Protein 9CCV (pdb70)

GO terms:
  GO:0033650 host cell mitochondrion (C, EXP)
  GO:0042025 host cell nucleus (C, EXP)
  GO:0030430 host cell cytoplasm (C, EXP)

Solvent-accessible surface area: 13546 Å² total; per-residue (Å²): 171,76,63,0,11,0,73,0,119,0,31,11,77,159,56,82,125,41,59,4,58,0,52,0,3,0,98,64,103,91,28,116,52,0,9,66,0,0,62,102,24,68,0,33,3,12,48,7,85,52,10,20,0,0,0,0,29,1,89,8,131,118,46,8,93,36,116,21,16,56,79,0,16,16,78,34,134,64,127,16,116,30,4,21,27,33,5,59,59,76,92,57,54,101,32,44,129,49,145,48,177,31,92,41,50,4,4,5,5,12,25,80,178,56,57,125,71,57,25,60,72,40,40,88,46,1,36,149,17,25,63,80,145,92,87,24,20,68,16,44,2,28,8,50,60,116,148,169,82,76,69,5,36,2,40,0,51,2,75,172,72,52,102,38,169,17,164,133,22,28,152,93,0,20,0,15,22,4,6,3,25,27,3,5,86,8,2,70,73,13,98,78,20,44,60,4,50,4,87,6,41,67,151,71,94,106,10,2,102,10,1,69,150,47,3,11,80,2,58,0,0,0,0,40,1,52,64,159,61,136,42,156,19,94,0,0,0,0,2,8,1,31,93,106,141,52,10,8,0,6,8,3,137,79,17,56,24,0,21,71,4,4,97,116,39,3,42,155

B-factor: mean 42.3, std 19.16, range [6.68, 101.92]

Nearest PDB structures (foldseek):
  2l23-assembly1_A  TM=9.227E-01  e=1.197E-21  Homo sapiens
  2xnf-assembly1_A  TM=8.922E-01  e=1.675E-21  Homo sapiens
  2l6u-assembly1_A  TM=9.072E-01  e=6.794E-21  Homo sapiens
  2ky6-assembly1_A  TM=9.214E-01  e=8.501E-21  Homo sapiens
  7ohi-assembly1_A  TM=2.807E-01  e=5.080E+00  Mus musculus

Organism: Human respiratory syncytial virus A (strain A2) (NCBI:txid11259)

Radius of gyration: 19.08 Å; Cα contacts (8 Å, |Δi|>4): 581; chains: 2; bounding box: 46×45×60 Å

Structure (mmCIF, N/CA/C/O backbone):
data_9CCV
#
_entry.id   9CCV
#
_cell.length_a   104.953
_cell.length_b   104.953
_cell.length_c   63.450
_cell.angle_alpha   90.00
_cell.angle_beta   90.00
_cell.angle_gamma   90.00
#
_symmetry.space_group_name_H-M   'P 43 21 2'
#
loop_
_entity.id
_entity.type
_entity.pdbx_description
1 polymer 'Non-structural protein 1'
2 polymer 'Mediator of RNA polymerase II transcription subunit 25'
3 water water
#
loop_
_atom_site.group_PDB
_atom_site.id
_atom_site.type_symbol
_atom_site.label_atom_id
_atom_site.label_alt_id
_atom_site.label_comp_id
_atom_site.label_asym_id
_atom_site.label_entity_id
_atom_site.label_seq_id
_atom_site.pdbx_PDB_ins_code
_atom_site.Cartn_x
_atom_site.Cartn_y
_atom_site.Cartn_z
_atom_site.occupancy
_atom_site.B_iso_or_equiv
_atom_site.auth_seq_id
_atom_site.auth_comp_id
_atom_site.auth_asym_id
_atom_site.auth_atom_id
_atom_site.pdbx_PDB_model_num
ATOM 1 N N . ASN A 1 6 ? 20.520 3.691 -26.450 1.00 83.92 4 ASN A N 1
ATOM 2 C CA . ASN A 1 6 ? 20.763 2.233 -26.631 1.00 83.10 4 ASN A CA 1
ATOM 3 C C . ASN A 1 6 ? 22.258 1.957 -26.805 1.00 80.50 4 ASN A C 1
ATOM 4 O O . ASN A 1 6 ? 22.716 0.852 -26.519 1.00 80.44 4 ASN A O 1
ATOM 9 N N . SER A 1 7 ? 23.017 2.959 -27.273 1.00 78.46 5 SER A N 1
ATOM 10 C CA . SER A 1 7 ? 24.439 2.799 -27.541 1.00 75.32 5 SER A CA 1
ATOM 11 C C . SER A 1 7 ? 25.233 2.799 -26.234 1.00 72.39 5 SER A C 1
ATOM 12 O O . SER A 1 7 ? 24.976 3.609 -25.343 1.00 73.27 5 SER A O 1
ATOM 15 N N . LEU A 1 8 ? 26.218 1.894 -26.150 1.00 67.55 6 LEU A N 1
ATOM 16 C CA . LEU A 1 8 ? 27.021 1.699 -24.952 1.00 63.20 6 LEU A CA 1
ATOM 17 C C . LEU A 1 8 ? 28.416 2.288 -25.156 1.00 59.81 6 LEU A C 1
ATOM 18 O O . LEU A 1 8 ? 29.005 2.144 -26.225 1.00 58.75 6 LEU A O 1
ATOM 23 N N . SER A 1 9 ? 28.931 2.941 -24.106 1.00 57.54 7 SER A N 1
ATOM 24 C CA . SER A 1 9 ? 30.318 3.378 -24.048 1.00 55.19 7 SER A CA 1
ATOM 25 C C . SER A 1 9 ? 31.056 2.596 -22.960 1.00 51.85 7 SER A C 1
ATOM 26 O O . SER A 1 9 ? 30.438 1.848 -22.206 1.00 51.49 7 SER A O 1
ATOM 29 N N . MET A 1 10 ? 32.384 2.760 -22.907 1.00 48.65 8 MET A N 1
ATOM 30 C CA . MET A 1 10 ? 33.208 2.180 -21.859 1.00 46.50 8 MET A CA 1
ATOM 31 C C . MET A 1 10 ? 34.353 3.139 -21.555 1.00 45.05 8 MET A C 1
ATOM 32 O O . MET A 1 10 ? 35.041 3.596 -22.464 1.00 44.58 8 MET A O 1
ATOM 37 N N . ILE A 1 11 ? 34.561 3.409 -20.262 1.00 44.02 9 ILE A N 1
ATOM 38 C CA . ILE A 1 11 ? 35.660 4.246 -19.815 1.00 42.40 9 ILE A CA 1
ATOM 39 C C . ILE A 1 11 ? 36.653 3.378 -19.048 1.00 38.89 9 ILE A C 1
ATOM 40 O O . ILE A 1 11 ? 36.255 2.482 -18.309 1.00 38.33 9 ILE A O 1
ATOM 45 N N . LYS A 1 12 ? 37.944 3.647 -19.265 1.00 36.63 10 LYS A N 1
ATOM 46 C CA . LYS A 1 12 ? 39.017 3.049 -18.492 1.00 35.00 10 LYS A CA 1
ATOM 47 C C . LYS A 1 12 ? 39.588 4.124 -17.574 1.00 33.20 10 LYS A C 1
ATOM 48 O O . LYS A 1 12 ? 39.989 5.186 -18.047 1.00 34.11 10 LYS A O 1
ATOM 54 N N . VAL A 1 13 ? 39.581 3.846 -16.264 1.00 30.74 11 VAL A N 1
ATOM 55 C CA . VAL A 1 13 ? 40.293 4.664 -15.298 1.00 29.31 11 VAL A CA 1
ATOM 56 C C . VAL A 1 13 ? 41.478 3.851 -14.792 1.00 27.63 11 VAL A C 1
ATOM 57 O O . VAL A 1 13 ? 41.289 2.792 -14.199 1.00 27.34 11 VAL A O 1
ATOM 61 N N . ARG A 1 14 ? 42.691 4.341 -15.063 1.00 26.56 12 ARG A N 1
ATOM 62 C CA . ARG A 1 14 ? 43.897 3.722 -14.548 1.00 26.02 12 ARG A CA 1
ATOM 63 C C . ARG A 1 14 ? 44.232 4.377 -13.210 1.00 25.01 12 ARG A C 1
ATOM 64 O O . ARG A 1 14 ? 44.276 5.601 -13.102 1.00 25.28 12 ARG A O 1
ATOM 72 N N . LEU A 1 15 ? 44.467 3.537 -12.198 1.00 22.69 13 LEU A N 1
ATOM 73 C CA . LEU A 1 15 ? 44.645 3.991 -10.831 1.00 20.76 13 LEU A CA 1
ATOM 74 C C . LEU A 1 15 ? 45.942 3.421 -10.269 1.00 19.72 13 LEU A C 1
ATOM 75 O O . LEU A 1 15 ? 46.380 2.344 -10.666 1.00 19.67 13 LEU A O 1
ATOM 80 N N . GLN A 1 16 ? 46.559 4.165 -9.350 1.00 19.05 14 GLN A N 1
ATOM 81 C CA . GLN A 1 16 ? 47.627 3.623 -8.528 1.00 18.26 14 GLN A CA 1
ATOM 82 C C . GLN A 1 16 ? 47.305 3.929 -7.070 1.00 17.06 14 GLN A C 1
ATOM 83 O O . GLN A 1 16 ? 46.678 4.944 -6.768 1.00 17.36 14 GLN A O 1
ATOM 89 N N . ASN A 1 17 ? 47.720 3.023 -6.181 1.00 16.03 15 ASN A N 1
ATOM 90 C CA . ASN A 1 17 ? 47.511 3.192 -4.754 1.00 15.43 15 ASN A CA 1
ATOM 91 C C . ASN A 1 17 ? 48.349 4.381 -4.288 1.00 16.08 15 ASN A C 1
ATOM 92 O O . ASN A 1 17 ? 49.534 4.469 -4.600 1.00 16.60 15 ASN A O 1
ATOM 97 N N . LEU A 1 18 ? 47.713 5.289 -3.535 1.00 16.32 16 LEU A N 1
ATOM 98 C CA . LEU A 1 18 ? 48.344 6.522 -3.095 1.00 17.53 16 LEU A CA 1
ATOM 99 C C . LEU A 1 18 ? 49.552 6.223 -2.209 1.00 17.76 16 LEU A C 1
ATOM 100 O O . LEU A 1 18 ? 50.520 6.978 -2.223 1.00 18.90 16 LEU A O 1
ATOM 105 N N . PHE A 1 19 ? 49.493 5.128 -1.442 1.00 17.04 17 PHE A N 1
ATOM 106 C CA . PHE A 1 19 ? 50.539 4.809 -0.482 1.00 17.64 17 PHE A CA 1
ATOM 107 C C . PHE A 1 19 ? 51.512 3.774 -1.038 1.00 17.41 17 PHE A C 1
ATOM 108 O O . PHE A 1 19 ? 52.512 3.470 -0.393 1.00 18.13 17 PHE A O 1
ATOM 116 N N . ASP A 1 20 ? 51.215 3.226 -2.219 1.00 16.76 18 ASP A N 1
ATOM 117 C CA . ASP A 1 20 ? 52.115 2.277 -2.853 1.00 17.09 18 ASP A CA 1
ATOM 118 C C . ASP A 1 20 ? 51.840 2.249 -4.351 1.00 16.88 18 ASP A C 1
ATOM 119 O O . ASP A 1 20 ? 50.921 1.569 -4.797 1.00 16.26 18 ASP A O 1
ATOM 124 N N . ASN A 1 21 ? 52.677 2.957 -5.116 1.00 17.86 19 ASN A N 1
ATOM 125 C CA . ASN A 1 21 ? 52.462 3.141 -6.543 1.00 18.37 19 ASN A CA 1
ATOM 126 C C . ASN A 1 21 ? 52.720 1.848 -7.325 1.00 18.79 19 ASN A C 1
ATOM 127 O O . ASN A 1 21 ? 52.420 1.797 -8.515 1.00 19.42 19 ASN A O 1
ATOM 132 N N . ASP A 1 22 ? 53.258 0.802 -6.678 1.00 18.93 20 ASP A N 1
ATOM 133 C CA . ASP A 1 22 ? 53.375 -0.500 -7.318 1.00 19.69 20 ASP A CA 1
ATOM 134 C C . ASP A 1 22 ? 52.012 -1.188 -7.392 1.00 18.77 20 ASP A C 1
ATOM 135 O O . ASP A 1 22 ? 51.771 -1.979 -8.301 1.00 19.60 20 ASP A O 1
ATOM 140 N N . GLU A 1 23 ? 51.125 -0.899 -6.433 1.00 17.51 21 GLU A N 1
ATOM 141 C CA . GLU A 1 23 ? 49.785 -1.465 -6.444 1.00 16.84 21 GLU A CA 1
ATOM 142 C C . GLU A 1 23 ? 48.907 -0.634 -7.377 1.00 16.32 21 GLU A C 1
ATOM 143 O O . GLU A 1 23 ? 48.690 0.555 -7.151 1.00 15.84 21 GLU A O 1
ATOM 149 N N . VAL A 1 24 ? 48.414 -1.283 -8.435 1.00 16.81 22 VAL A N 1
ATOM 150 C CA . VAL A 1 24 ? 47.695 -0.601 -9.500 1.00 16.95 22 VAL A CA 1
ATOM 151 C C . VAL A 1 24 ? 46.333 -1.263 -9.686 1.00 16.80 22 VAL A C 1
ATOM 152 O O . VAL A 1 24 ? 46.136 -2.422 -9.321 1.00 16.92 22 VAL A O 1
ATOM 156 N N . ALA A 1 25 ? 45.402 -0.495 -10.257 1.00 16.86 23 ALA A N 1
ATOM 157 C CA . ALA A 1 25 ? 44.058 -0.971 -10.525 1.00 17.06 23 ALA A CA 1
ATOM 158 C C . ALA A 1 25 ? 43.584 -0.406 -11.858 1.00 18.24 23 ALA A C 1
ATOM 159 O O . ALA A 1 25 ? 44.080 0.623 -12.312 1.00 18.62 23 ALA A O 1
ATOM 161 N N . LEU A 1 26 ? 42.627 -1.099 -12.478 1.00 19.31 24 LEU A N 1
ATOM 162 C CA . LEU A 1 26 ? 41.931 -0.563 -13.633 1.00 20.73 24 LEU A CA 1
ATOM 163 C C . LEU A 1 26 ? 40.433 -0.693 -13.408 1.00 20.92 24 LEU A C 1
ATOM 164 O O . LEU A 1 26 ? 39.950 -1.7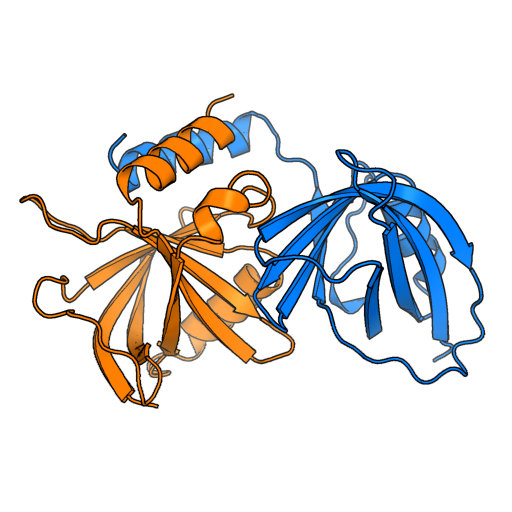73 -13.078 1.00 20.89 24 LEU A O 1
ATOM 169 N N . LEU A 1 27 ? 39.727 0.427 -13.596 1.00 21.85 25 LEU A N 1
ATOM 170 C CA . LEU A 1 27 ? 38.280 0.481 -13.477 1.00 22.65 25 LEU A CA 1
ATOM 171 C C . LEU A 1 27 ? 37.672 0.688 -14.865 1.00 25.47 25 LEU A C 1
ATOM 172 O O . LEU A 1 27 ? 37.921 1.706 -15.507 1.00 26.26 25 LEU A O 1
ATOM 177 N N . LYS A 1 28 ? 36.894 -0.302 -15.320 1.00 30.84 26 LYS A N 1
ATOM 178 C CA . LYS A 1 28 ? 36.141 -0.199 -16.561 1.00 31.88 26 LYS A CA 1
ATOM 179 C C . LYS A 1 28 ? 34.688 0.106 -16.209 1.00 32.60 26 LYS A C 1
ATOM 180 O O . LYS A 1 28 ? 34.079 -0.628 -15.435 1.00 32.50 26 LYS A O 1
ATOM 186 N N . ILE A 1 29 ? 34.154 1.203 -16.762 1.00 33.93 27 ILE A N 1
ATOM 187 C CA . ILE A 1 29 ? 32.755 1.556 -16.581 1.00 34.84 27 ILE A CA 1
ATOM 188 C C . ILE A 1 29 ? 32.092 1.641 -17.953 1.00 36.60 27 ILE A C 1
ATOM 189 O O . ILE A 1 29 ? 32.600 2.317 -18.845 1.00 36.74 27 ILE A O 1
ATOM 194 N N . THR A 1 30 ? 30.948 0.960 -18.100 1.00 38.69 28 THR A N 1
ATOM 195 C CA . THR A 1 30 ? 30.100 1.125 -19.268 1.00 40.97 28 THR A CA 1
ATOM 196 C C . THR A 1 30 ? 28.885 1.968 -18.894 1.00 43.52 28 THR A C 1
ATOM 197 O O . THR A 1 30 ? 28.352 1.837 -17.793 1.00 43.79 28 THR A O 1
ATOM 201 N N . CYS A 1 31 ? 28.460 2.821 -19.835 1.00 46.49 29 CYS A N 1
ATOM 202 C CA . CYS A 1 31 ? 27.280 3.653 -19.671 1.00 49.25 29 CYS A CA 1
ATOM 203 C C . CYS A 1 31 ? 26.623 3.889 -21.028 1.00 53.01 29 CYS A C 1
ATOM 204 O O . CYS A 1 31 ? 27.184 3.540 -22.067 1.00 53.84 29 CYS A O 1
ATOM 207 N N . TYR A 1 32 ? 25.427 4.487 -21.002 1.00 56.13 30 TYR A N 1
ATOM 208 C CA . TYR A 1 32 ? 24.789 4.967 -22.216 1.00 57.89 30 TYR A CA 1
ATOM 209 C C . TYR A 1 32 ? 25.488 6.257 -22.635 1.00 60.29 30 TYR A C 1
ATOM 210 O O . TYR A 1 32 ? 25.802 7.099 -21.792 1.00 60.68 30 TYR A O 1
ATOM 219 N N . THR A 1 33 ? 25.734 6.386 -23.945 1.00 61.87 31 THR A N 1
ATOM 220 C CA . THR A 1 33 ? 26.499 7.493 -24.500 1.00 63.13 31 THR A CA 1
ATOM 221 C C . THR A 1 33 ? 25.815 8.819 -24.177 1.00 64.30 31 THR A C 1
ATOM 222 O O . THR A 1 33 ? 26.458 9.866 -24.185 1.00 63.30 31 THR A O 1
ATOM 226 N N . ASP A 1 34 ? 24.506 8.755 -23.902 1.00 67.11 32 ASP A N 1
ATOM 227 C CA . ASP A 1 34 ? 23.750 9.871 -23.356 1.00 70.14 32 ASP A CA 1
ATOM 228 C C . ASP A 1 34 ? 24.552 10.565 -22.254 1.00 71.00 32 ASP A C 1
ATOM 229 O O . ASP A 1 34 ? 24.816 11.762 -22.341 1.00 70.99 32 ASP A O 1
ATOM 234 N N . LYS A 1 35 ? 24.955 9.795 -21.231 1.00 75.80 33 LYS A N 1
ATOM 235 C CA . LYS A 1 35 ? 25.532 10.349 -20.014 1.00 74.81 33 LYS A CA 1
ATOM 236 C C . LYS A 1 35 ? 27.061 10.305 -20.036 1.00 72.10 33 LYS A C 1
ATOM 237 O O . LYS A 1 35 ? 27.692 10.788 -19.098 1.00 70.78 33 LYS A O 1
ATOM 243 N N . LEU A 1 36 ? 27.653 9.741 -21.098 1.00 71.13 34 LEU A N 1
ATOM 244 C CA . LEU A 1 36 ? 29.098 9.573 -21.179 1.00 70.30 34 LEU A CA 1
ATOM 245 C C . LEU A 1 36 ? 29.815 10.851 -20.742 1.00 70.42 34 LEU A C 1
ATOM 246 O O . LEU A 1 36 ? 30.796 10.782 -20.007 1.00 70.66 34 LEU A O 1
ATOM 251 N N . ILE A 1 37 ? 29.319 12.009 -21.195 1.00 72.39 35 ILE A N 1
ATOM 252 C CA . ILE A 1 37 ? 29.951 13.286 -20.898 1.00 73.54 35 ILE A CA 1
ATOM 253 C C . ILE A 1 37 ? 29.774 13.634 -19.419 1.00 75.33 35 ILE A C 1
ATOM 254 O O . ILE A 1 37 ? 30.716 14.110 -18.789 1.00 77.07 35 ILE A O 1
ATOM 259 N N . HIS A 1 38 ? 28.571 13.411 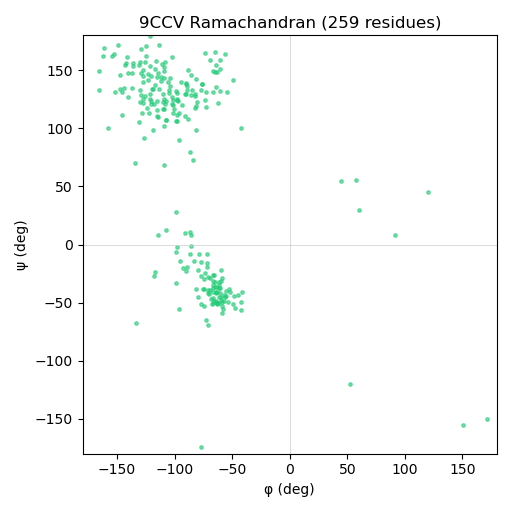-18.872 1.00 76.69 36 HIS A N 1
ATOM 260 C CA . HIS A 1 38 ? 28.302 13.717 -17.474 1.00 79.06 36 HIS A CA 1
ATOM 261 C C . HIS A 1 38 ? 29.228 12.888 -16.586 1.00 77.51 36 HIS A C 1
ATOM 262 O O . HIS A 1 38 ? 29.770 13.392 -15.604 1.00 79.97 36 HIS A O 1
ATOM 269 N N . LEU A 1 39 ? 29.408 11.615 -16.959 1.00 72.99 37 LEU A N 1
ATOM 270 C CA . LEU A 1 39 ? 30.220 10.681 -16.198 1.00 69.08 37 LEU A CA 1
ATOM 271 C C . LEU A 1 39 ? 31.675 11.148 -16.169 1.00 66.11 37 LEU A C 1
ATOM 272 O O . LEU A 1 39 ? 32.265 11.250 -15.096 1.00 64.96 37 LEU A O 1
ATOM 277 N N . THR A 1 40 ? 32.241 11.447 -17.345 1.00 64.19 38 THR A N 1
ATOM 278 C CA . THR A 1 40 ? 33.640 11.835 -17.448 1.00 63.88 38 THR A CA 1
ATOM 279 C C . THR A 1 40 ? 33.906 13.099 -16.632 1.00 64.18 38 THR A C 1
ATOM 280 O O . THR A 1 40 ? 34.968 13.233 -16.029 1.00 64.93 38 THR A O 1
ATOM 284 N N . ASN A 1 41 ? 32.939 14.023 -16.630 1.00 57.72 39 ASN A N 1
ATOM 285 C CA . ASN A 1 41 ? 33.064 15.264 -15.884 1.00 58.78 39 ASN A CA 1
ATOM 286 C C . ASN A 1 41 ? 33.131 14.958 -14.389 1.00 55.77 39 ASN A C 1
ATOM 287 O O . ASN A 1 41 ? 33.930 15.554 -13.668 1.00 55.94 39 ASN A O 1
ATOM 292 N N . ALA A 1 42 ? 32.288 14.022 -13.939 1.00 52.91 40 ALA A N 1
ATOM 293 C CA . ALA A 1 42 ? 32.272 13.606 -12.546 1.00 50.60 40 ALA A CA 1
ATOM 294 C C . ALA A 1 42 ? 33.636 13.038 -12.158 1.00 48.21 40 ALA A C 1
ATOM 295 O O . ALA A 1 42 ? 34.194 13.423 -11.134 1.00 49.15 40 ALA A O 1
ATOM 297 N N . LEU A 1 43 ? 34.171 12.148 -13.003 1.00 45.35 41 LEU A N 1
ATOM 298 C CA . LEU A 1 43 ? 35.428 11.467 -12.731 1.00 44.33 41 LEU A CA 1
ATOM 299 C C . LEU A 1 43 ? 36.606 12.439 -12.813 1.00 45.23 41 LEU A C 1
ATOM 300 O O . LEU A 1 43 ? 37.536 12.349 -12.014 1.00 44.79 41 LEU A O 1
ATOM 305 N N . ALA A 1 44 ? 36.558 13.361 -13.783 1.00 46.50 42 ALA A N 1
ATOM 306 C CA . ALA A 1 44 ? 37.601 14.359 -13.968 1.00 48.07 42 ALA A CA 1
ATOM 307 C C . ALA A 1 44 ? 37.824 15.143 -12.677 1.00 47.99 42 ALA A C 1
ATOM 308 O O . ALA A 1 44 ? 38.962 15.443 -12.322 1.00 49.04 42 ALA A O 1
ATOM 310 N N . LYS A 1 45 ? 36.722 15.469 -11.988 1.00 46.82 43 LYS A N 1
ATOM 311 C CA . LYS A 1 45 ? 36.762 16.229 -10.749 1.00 46.70 43 LYS A CA 1
ATOM 312 C C . LYS A 1 45 ? 36.396 15.307 -9.587 1.00 42.70 43 LYS A C 1
ATOM 313 O O . LYS A 1 45 ? 35.333 15.462 -8.987 1.00 42.03 43 LYS A O 1
ATOM 319 N N . ALA A 1 46 ? 37.272 14.341 -9.273 1.00 40.09 44 ALA A N 1
ATOM 320 C CA . ALA A 1 46 ? 36.929 13.338 -8.276 1.00 37.61 44 ALA A CA 1
ATOM 321 C C . ALA A 1 46 ? 38.147 12.604 -7.722 1.00 36.40 44 ALA A C 1
ATOM 322 O O . ALA A 1 46 ? 39.228 12.608 -8.306 1.00 38.14 44 ALA A O 1
ATOM 324 N N . VAL A 1 47 ? 37.912 11.961 -6.572 1.00 33.68 45 VAL A N 1
ATOM 325 C CA . VAL A 1 47 ? 38.823 11.014 -5.955 1.00 32.44 45 VAL A CA 1
ATOM 326 C C . VAL A 1 47 ? 38.143 9.649 -5.980 1.00 29.80 45 VAL A C 1
ATOM 327 O O . VAL A 1 47 ? 36.922 9.571 -5.869 1.00 29.09 45 VAL A O 1
ATOM 331 N N . ILE A 1 48 ? 38.936 8.579 -6.114 1.00 28.65 46 ILE A N 1
ATOM 332 C CA . ILE A 1 48 ? 38.406 7.225 -6.059 1.00 27.02 46 ILE A CA 1
ATOM 333 C C . ILE A 1 48 ? 38.976 6.514 -4.835 1.00 26.65 46 ILE A C 1
ATOM 334 O O . ILE A 1 48 ? 40.190 6.432 -4.668 1.00 27.77 46 ILE A O 1
ATOM 339 N N . HIS A 1 49 ? 38.074 6.030 -3.974 1.00 21.90 47 HIS A N 1
ATOM 340 C CA . HIS A 1 49 ? 38.407 5.117 -2.893 1.00 20.95 47 HIS A CA 1
ATOM 341 C C . HIS A 1 49 ? 37.690 3.796 -3.145 1.00 19.32 47 HIS A C 1
ATOM 342 O O . HIS A 1 49 ? 36.685 3.772 -3.845 1.00 18.94 47 HIS A O 1
ATOM 349 N N . THR A 1 50 ? 38.196 2.705 -2.562 1.00 18.45 48 THR A N 1
ATOM 350 C CA . THR A 1 50 ? 37.500 1.431 -2.627 1.00 17.44 48 THR A CA 1
ATOM 351 C C . THR A 1 50 ? 37.508 0.758 -1.259 1.00 17.16 48 THR A C 1
ATOM 352 O O . THR A 1 50 ? 38.380 1.018 -0.432 1.00 17.64 48 THR A O 1
ATOM 356 N N . ILE A 1 51 ? 36.493 -0.084 -1.036 1.00 16.53 49 ILE A N 1
ATOM 357 C CA . ILE A 1 51 ? 36.444 -0.986 0.100 1.00 16.53 49 ILE A CA 1
ATOM 358 C C . ILE A 1 51 ? 36.262 -2.400 -0.439 1.00 16.20 49 ILE A C 1
ATOM 359 O O . ILE A 1 51 ? 35.255 -2.695 -1.078 1.00 15.94 49 ILE A O 1
ATOM 364 N N . LYS A 1 52 ? 37.258 -3.255 -0.181 1.00 16.38 50 LYS A N 1
ATOM 365 C CA . LYS A 1 52 ? 37.189 -4.654 -0.559 1.00 16.47 50 LYS A CA 1
ATOM 366 C C . LYS A 1 52 ? 36.755 -5.479 0.648 1.00 16.77 50 LYS A C 1
ATOM 367 O O . LYS A 1 52 ? 37.369 -5.388 1.707 1.00 17.11 50 LYS A O 1
ATOM 373 N N . LEU A 1 53 ? 35.679 -6.256 0.464 1.00 17.01 51 LEU A N 1
ATOM 374 C CA . LEU A 1 53 ? 35.274 -7.304 1.388 1.00 17.64 51 LEU A CA 1
ATOM 375 C C . LEU A 1 53 ? 35.113 -8.607 0.610 1.00 18.07 51 LEU A C 1
ATOM 376 O O . LEU A 1 53 ? 34.038 -8.895 0.084 1.00 18.36 51 LEU A O 1
ATOM 381 N N . ASN A 1 54 ? 36.196 -9.386 0.546 1.00 18.44 52 ASN A N 1
ATOM 382 C CA . ASN A 1 54 ? 36.221 -10.610 -0.235 1.00 19.19 52 ASN A CA 1
ATOM 383 C C . ASN A 1 54 ? 35.768 -10.257 -1.651 1.00 19.43 52 ASN A C 1
ATOM 384 O O . ASN A 1 54 ? 36.363 -9.384 -2.277 1.00 19.07 52 ASN A O 1
ATOM 389 N N . GLY A 1 55 ? 34.680 -10.878 -2.121 1.00 20.40 53 GLY A N 1
ATOM 390 C CA . GLY A 1 55 ? 34.229 -10.705 -3.493 1.00 21.34 53 GLY A CA 1
ATOM 391 C C . GLY A 1 55 ? 33.310 -9.500 -3.668 1.00 21.18 53 GLY A C 1
ATOM 392 O O . GLY A 1 55 ? 32.690 -9.349 -4.716 1.00 22.30 53 GLY A O 1
ATOM 393 N N . ILE A 1 56 ? 33.219 -8.651 -2.640 1.00 20.34 54 ILE A N 1
ATOM 394 C CA . ILE A 1 56 ? 32.445 -7.426 -2.720 1.00 20.38 54 ILE A CA 1
ATOM 395 C C . ILE A 1 56 ? 33.405 -6.244 -2.748 1.00 19.18 54 ILE A C 1
ATOM 396 O O . ILE A 1 56 ? 34.252 -6.105 -1.870 1.00 18.45 54 ILE A O 1
ATOM 401 N N . VAL A 1 57 ? 33.252 -5.402 -3.774 1.00 19.28 55 VAL A N 1
ATOM 402 C CA . VAL A 1 57 ? 34.130 -4.269 -3.991 1.00 18.53 55 VAL A CA 1
ATOM 403 C C . VAL A 1 57 ? 33.260 -3.038 -4.217 1.00 18.84 55 VAL A C 1
ATOM 404 O O . VAL A 1 57 ? 32.644 -2.901 -5.270 1.00 19.86 55 VAL A O 1
ATOM 408 N N . PHE A 1 58 ? 33.191 -2.170 -3.203 1.00 18.57 56 PHE A N 1
ATOM 409 C CA . PHE A 1 58 ? 32.556 -0.870 -3.333 1.00 18.90 56 PHE A CA 1
ATOM 410 C C . PHE A 1 58 ? 33.571 0.110 -3.903 1.00 18.67 56 PHE A C 1
ATOM 411 O O . PHE A 1 58 ? 34.704 0.154 -3.433 1.00 18.08 56 PHE A O 1
ATOM 419 N N . VAL A 1 59 ? 33.154 0.887 -4.910 1.00 19.50 57 VAL A N 1
ATOM 420 C CA . VAL A 1 59 ? 34.009 1.907 -5.495 1.00 19.69 57 VAL A CA 1
ATOM 421 C C . VAL A 1 59 ? 33.381 3.269 -5.222 1.00 20.51 57 VAL A C 1
ATOM 422 O O . VAL A 1 59 ? 32.297 3.558 -5.719 1.00 21.57 57 VAL A O 1
ATOM 426 N N . HIS A 1 60 ? 34.075 4.096 -4.436 1.00 20.85 58 HIS A N 1
ATOM 427 C CA . HIS A 1 60 ? 33.580 5.408 -4.059 1.00 22.04 58 HIS A CA 1
ATOM 428 C C . HIS A 1 60 ? 34.190 6.463 -4.970 1.00 22.90 58 HIS A C 1
ATOM 429 O O . HIS A 1 60 ? 35.384 6.731 -4.891 1.00 22.64 58 HIS A O 1
ATOM 436 N N . VAL A 1 61 ? 33.345 7.060 -5.815 1.00 24.71 59 VAL A N 1
ATOM 437 C CA . VAL A 1 61 ? 33.717 8.207 -6.625 1.00 26.16 59 VAL A CA 1
ATOM 438 C C . VAL A 1 61 ? 33.221 9.464 -5.914 1.00 28.03 59 VAL A C 1
ATOM 439 O O . VAL A 1 61 ? 32.021 9.721 -5.891 1.00 29.14 59 VAL A O 1
ATOM 443 N N . ILE A 1 62 ? 34.146 10.221 -5.311 1.00 37.67 60 ILE A N 1
ATOM 444 C CA . ILE A 1 62 ? 33.811 11.452 -4.611 1.00 39.58 60 ILE A CA 1
ATOM 445 C C . ILE A 1 62 ? 34.052 12.624 -5.558 1.00 42.41 60 ILE A C 1
ATOM 446 O O . ILE A 1 62 ? 35.167 12.791 -6.039 1.00 43.94 60 ILE A O 1
ATOM 451 N N . THR A 1 63 ? 33.016 13.442 -5.794 1.00 44.69 61 THR A N 1
ATOM 452 C CA . THR A 1 63 ? 33.086 14.508 -6.784 1.00 47.73 61 THR A CA 1
ATOM 453 C C . THR A 1 63 ? 33.053 15.882 -6.119 1.00 50.14 61 THR A C 1
ATOM 454 O O . THR A 1 63 ? 32.368 16.083 -5.116 1.00 50.33 61 THR A O 1
ATOM 458 N N . SER A 1 64 ? 33.802 16.819 -6.713 1.00 52.90 62 SER A N 1
ATOM 459 C CA . SER A 1 64 ? 33.667 18.238 -6.432 1.00 55.04 62 SER A CA 1
ATOM 460 C C . SER A 1 64 ? 32.739 18.891 -7.457 1.00 56.17 62 SER A C 1
ATOM 461 O O . SER A 1 64 ? 32.284 20.012 -7.244 1.00 57.04 62 SER A O 1
ATOM 464 N N . SER A 1 65 ? 32.467 18.179 -8.562 1.00 57.41 63 SER A N 1
ATOM 465 C CA . SER A 1 65 ? 31.643 18.686 -9.650 1.00 58.53 63 SER A CA 1
ATOM 466 C C . SER A 1 65 ? 30.236 19.008 -9.151 1.00 59.20 63 SER A C 1
ATOM 467 O O . SER A 1 65 ? 29.735 18.360 -8.234 1.00 58.50 63 SER A O 1
ATOM 470 N N . ASP A 1 66 ? 29.604 19.992 -9.806 1.00 60.74 64 ASP A N 1
ATOM 471 C CA . ASP A 1 66 ? 28.342 20.566 -9.366 1.00 61.16 64 ASP A CA 1
ATOM 472 C C . ASP A 1 66 ? 27.276 19.476 -9.265 1.00 60.58 64 ASP A C 1
ATOM 473 O O . ASP A 1 66 ? 26.665 19.304 -8.213 1.00 59.48 64 ASP A O 1
ATOM 478 N N . ILE A 1 67 ? 27.062 18.755 -10.373 1.00 60.87 65 ILE A N 1
ATOM 479 C CA . ILE A 1 67 ? 26.084 17.680 -10.422 1.00 61.15 65 ILE A CA 1
ATOM 480 C C . ILE A 1 67 ? 26.775 16.375 -10.034 1.00 59.33 65 ILE A C 1
ATOM 481 O O . ILE A 1 67 ? 27.824 16.035 -10.581 1.00 59.30 65 ILE A O 1
ATOM 486 N N . CYS A 1 68 ? 26.162 15.652 -9.088 1.00 57.02 66 CYS A N 1
ATOM 487 C CA . CYS A 1 68 ? 26.632 14.340 -8.675 1.00 54.08 66 CYS A CA 1
ATOM 488 C C . CYS A 1 68 ? 25.767 13.271 -9.337 1.00 52.54 66 CYS A C 1
ATOM 489 O O . CYS A 1 68 ? 24.578 13.169 -9.039 1.00 53.60 66 CYS A O 1
ATOM 492 N N . PRO A 1 69 ? 26.324 12.450 -10.258 1.00 50.02 67 PRO A N 1
ATOM 493 C CA . PRO A 1 69 ? 25.532 11.466 -10.999 1.00 49.89 67 PRO A CA 1
ATOM 494 C C . PRO A 1 69 ? 24.754 10.478 -10.135 1.00 48.89 67 PRO A C 1
ATOM 495 O O . PRO A 1 69 ? 25.019 10.337 -8.942 1.00 48.26 67 PRO A O 1
ATOM 499 N N . ASN A 1 70 ? 23.789 9.800 -10.766 1.00 63.78 68 ASN A N 1
ATOM 500 C CA . ASN A 1 70 ? 23.060 8.714 -10.135 1.00 61.54 68 ASN A CA 1
ATOM 501 C C . ASN A 1 70 ? 23.829 7.420 -10.387 1.00 58.10 68 ASN A C 1
ATOM 502 O O . ASN A 1 70 ? 24.503 7.288 -11.407 1.00 56.70 68 ASN A O 1
ATOM 507 N N . ASN A 1 71 ? 23.710 6.472 -9.449 1.00 56.88 69 ASN A N 1
ATOM 508 C CA . ASN A 1 71 ? 24.446 5.218 -9.505 1.00 54.17 69 ASN A CA 1
ATOM 509 C C . ASN A 1 71 ? 23.999 4.383 -10.706 1.00 53.11 69 ASN A C 1
ATOM 510 O O . ASN A 1 71 ? 24.779 3.581 -11.218 1.00 52.26 69 ASN A O 1
ATOM 515 N N . ASN A 1 72 ? 22.756 4.586 -11.164 1.00 53.70 70 ASN A N 1
ATOM 516 C CA . ASN A 1 72 ? 22.173 3.741 -12.195 1.00 53.90 70 ASN A CA 1
ATOM 517 C C . ASN A 1 72 ? 22.687 4.115 -13.586 1.00 53.15 70 ASN A C 1
ATOM 518 O O . ASN A 1 72 ? 22.414 3.392 -14.543 1.00 53.83 70 ASN A O 1
ATOM 523 N N . ILE A 1 73 ? 23.434 5.222 -13.709 1.00 52.62 71 ILE A N 1
ATOM 524 C CA . ILE A 1 73 ? 23.997 5.599 -14.998 1.00 53.47 71 ILE A CA 1
ATOM 525 C C . ILE A 1 73 ? 25.134 4.641 -15.352 1.00 52.73 71 ILE A C 1
ATOM 526 O O . ILE A 1 73 ? 25.571 4.600 -16.500 1.00 54.50 71 ILE A O 1
ATOM 531 N N . VAL A 1 74 ? 25.627 3.900 -14.350 1.00 50.62 72 VAL A N 1
ATOM 532 C CA . VAL A 1 74 ? 26.521 2.777 -14.583 1.00 50.00 72 VAL A CA 1
ATOM 533 C C . VAL A 1 74 ? 25.677 1.560 -14.952 1.00 50.38 72 VAL A C 1
ATOM 534 O O . VAL A 1 74 ? 24.725 1.234 -14.246 1.00 50.25 72 VAL A O 1
ATOM 538 N N . VAL A 1 75 ? 26.041 0.901 -16.059 1.00 51.84 73 VAL A N 1
ATOM 539 C CA . VAL A 1 75 ? 25.357 -0.301 -16.509 1.00 53.96 73 VAL A CA 1
ATOM 540 C C . VAL A 1 75 ? 26.132 -1.511 -15.996 1.00 53.92 73 VAL A C 1
ATOM 541 O O . VAL A 1 75 ? 25.567 -2.375 -15.330 1.00 54.55 73 VAL A O 1
ATOM 545 N N . LYS A 1 76 ? 27.425 -1.556 -16.335 1.00 36.28 74 LYS A N 1
ATOM 546 C CA . LYS A 1 76 ? 28.358 -2.530 -15.794 1.00 34.29 74 LYS A CA 1
ATOM 547 C C . LYS A 1 76 ? 29.602 -1.797 -15.299 1.00 31.93 74 LYS A C 1
ATOM 548 O O . LYS A 1 76 ? 29.910 -0.697 -15.752 1.00 32.37 74 LYS A O 1
ATOM 554 N N . SER A 1 77 ? 30.318 -2.432 -14.370 1.00 29.51 75 SER A N 1
ATOM 555 C CA . SER A 1 77 ? 31.544 -1.881 -13.819 1.00 27.35 75 SER A CA 1
ATOM 556 C C . SER A 1 77 ? 32.486 -3.030 -13.483 1.00 25.75 75 SER A C 1
ATOM 557 O O . SER A 1 77 ? 32.064 -4.022 -12.897 1.00 25.46 75 SER A O 1
ATOM 560 N N . ASN A 1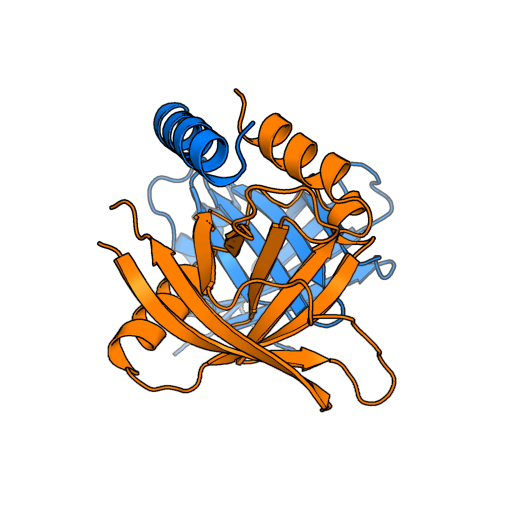 78 ? 33.756 -2.891 -13.875 1.00 24.84 76 ASN A N 1
ATOM 561 C CA . ASN A 1 78 ? 34.747 -3.918 -13.611 1.00 23.85 76 ASN A CA 1
ATOM 562 C C . ASN A 1 78 ? 35.966 -3.303 -12.926 1.00 21.94 76 ASN A C 1
ATOM 563 O O . ASN A 1 78 ? 36.565 -2.363 -13.449 1.00 22.00 76 ASN A O 1
ATOM 568 N N . PHE A 1 79 ? 36.329 -3.862 -11.763 1.00 20.14 77 PHE A N 1
ATOM 569 C CA . PHE A 1 79 ? 37.501 -3.425 -11.023 1.00 18.58 77 PHE A CA 1
ATOM 570 C C . PHE A 1 79 ? 38.498 -4.577 -10.914 1.00 17.98 77 PHE A C 1
ATOM 571 O O . PHE A 1 79 ? 38.171 -5.635 -10.381 1.00 17.83 77 PHE A O 1
ATOM 579 N N . THR A 1 80 ? 39.712 -4.350 -11.435 1.00 17.52 78 THR A N 1
ATOM 580 C CA . THR A 1 80 ? 40.793 -5.322 -11.391 1.00 17.26 78 THR A CA 1
ATOM 581 C C . THR A 1 80 ? 42.028 -4.652 -10.797 1.00 16.29 78 THR A C 1
ATOM 582 O O . THR A 1 80 ? 42.315 -3.502 -11.120 1.00 16.08 78 THR A O 1
ATOM 586 N N . THR A 1 81 ? 42.757 -5.380 -9.941 1.00 15.66 79 THR A N 1
ATOM 587 C CA . THR A 1 81 ? 43.963 -4.852 -9.325 1.00 15.01 79 THR A CA 1
ATOM 588 C C . THR A 1 81 ? 45.136 -5.786 -9.593 1.00 15.09 79 THR A C 1
ATOM 589 O O . THR A 1 81 ? 44.948 -6.951 -9.927 1.00 15.48 79 THR A O 1
ATOM 593 N N . MET A 1 82 ? 46.345 -5.251 -9.419 1.00 14.50 80 MET A N 1
ATOM 594 C CA . MET A 1 82 ? 47.565 -6.031 -9.516 1.00 15.53 80 MET A CA 1
ATOM 595 C C . MET A 1 82 ? 48.564 -5.473 -8.509 1.00 15.31 80 MET A C 1
ATOM 596 O O . MET A 1 82 ? 49.021 -4.346 -8.669 1.00 15.16 80 MET A O 1
ATOM 601 N N . PRO A 1 83 ? 48.930 -6.199 -7.428 1.00 15.46 81 PRO A N 1
ATOM 602 C CA . PRO A 1 83 ? 48.415 -7.537 -7.125 1.00 15.88 81 PRO A CA 1
ATOM 603 C C . PRO A 1 83 ? 47.006 -7.560 -6.544 1.00 15.25 81 PRO A C 1
ATOM 604 O O . PRO A 1 83 ? 46.344 -6.529 -6.455 1.00 14.85 81 PRO A O 1
ATOM 608 N N . VAL A 1 84 ? 46.555 -8.754 -6.153 1.00 15.74 82 VAL A N 1
ATOM 609 C CA . VAL A 1 84 ? 45.354 -8.892 -5.347 1.00 15.61 82 VAL A CA 1
ATOM 610 C C . VAL A 1 84 ? 45.597 -8.198 -4.007 1.00 15.35 82 VAL A C 1
ATOM 611 O O . VAL A 1 84 ? 46.719 -8.159 -3.508 1.00 15.84 82 VAL A O 1
ATOM 615 N N . LEU A 1 85 ? 44.532 -7.646 -3.431 1.00 14.94 83 LEU A N 1
ATOM 616 C CA . LEU A 1 85 ? 44.649 -6.841 -2.229 1.00 14.80 83 LEU A CA 1
ATOM 617 C C . LEU A 1 85 ? 43.879 -7.508 -1.095 1.00 15.37 83 LEU A C 1
ATOM 618 O O . LEU A 1 85 ? 42.899 -8.207 -1.335 1.00 15.15 83 LEU A O 1
ATOM 623 N N . GLN A 1 86 ? 44.344 -7.271 0.136 1.00 16.08 84 GLN A N 1
ATOM 624 C CA . GLN A 1 86 ? 43.615 -7.652 1.333 1.00 16.75 84 GLN A CA 1
ATOM 625 C C . GLN A 1 86 ? 42.304 -6.880 1.398 1.00 15.61 84 GLN A C 1
ATOM 626 O O . GLN A 1 86 ? 42.209 -5.774 0.874 1.00 14.67 84 GLN A O 1
ATOM 632 N N . ASN A 1 87 ? 41.324 -7.463 2.094 1.00 12.43 85 ASN A N 1
ATOM 633 C CA . ASN A 1 87 ? 40.160 -6.726 2.553 1.00 12.01 85 ASN A CA 1
ATOM 634 C C . ASN A 1 87 ? 40.625 -5.453 3.250 1.00 12.02 85 ASN A C 1
ATOM 635 O O . ASN A 1 87 ? 41.620 -5.460 3.964 1.00 12.69 85 ASN A O 1
ATOM 640 N N . GLY A 1 88 ? 39.892 -4.364 3.031 1.00 11.50 86 GLY A N 1
ATOM 641 C CA . GLY A 1 88 ? 40.208 -3.098 3.664 1.00 11.72 86 GLY A CA 1
ATOM 642 C C . GLY A 1 88 ? 39.769 -1.929 2.795 1.00 11.20 86 GLY A C 1
ATOM 643 O O . GLY A 1 88 ? 38.880 -2.076 1.968 1.00 10.73 86 GLY A O 1
ATOM 644 N N . GLY A 1 89 ? 40.420 -0.783 2.990 1.00 11.49 87 GLY A N 1
ATOM 645 C CA . GLY A 1 89 ? 40.116 0.421 2.239 1.00 11.31 87 GLY A CA 1
ATOM 646 C C . GLY A 1 89 ? 41.358 0.939 1.526 1.00 11.32 87 GLY A C 1
ATOM 647 O O . GLY A 1 89 ? 42.471 0.784 2.022 1.00 11.72 87 GLY A O 1
ATOM 648 N N . TYR A 1 90 ? 41.147 1.531 0.348 1.00 11.02 88 TYR A N 1
ATOM 649 C CA . TYR A 1 90 ? 42.238 1.996 -0.488 1.00 11.04 88 TYR A CA 1
ATOM 650 C C . TYR A 1 90 ? 41.877 3.374 -1.031 1.00 11.39 88 TYR A C 1
ATOM 651 O O . TYR A 1 90 ? 40.754 3.602 -1.465 1.00 11.33 88 TYR A O 1
ATOM 660 N N . ILE A 1 91 ? 42.844 4.289 -0.969 1.00 15.04 89 ILE A N 1
ATOM 661 C CA . ILE A 1 91 ? 42.745 5.571 -1.637 1.00 16.97 89 ILE A CA 1
ATOM 662 C C . ILE A 1 91 ? 43.593 5.492 -2.905 1.00 17.11 89 ILE A C 1
ATOM 663 O O . ILE A 1 91 ? 44.761 5.112 -2.851 1.00 17.10 89 ILE A O 1
ATOM 668 N N . TRP A 1 92 ? 42.977 5.824 -4.043 1.00 17.64 90 TRP A N 1
ATOM 669 C CA . TRP A 1 92 ? 43.614 5.697 -5.344 1.00 18.02 90 TRP A CA 1
ATOM 670 C C . TRP A 1 92 ? 43.919 7.081 -5.910 1.00 19.81 90 TRP A C 1
ATOM 671 O O . TRP A 1 92 ? 43.264 8.057 -5.551 1.00 20.54 90 TRP A O 1
ATOM 682 N N . GLU A 1 93 ? 44.946 7.155 -6.766 1.00 21.05 91 GLU A N 1
ATOM 683 C CA . GLU A 1 93 ? 45.166 8.317 -7.614 1.00 23.13 91 GLU A CA 1
ATOM 684 C C . GLU A 1 93 ? 44.752 7.971 -9.040 1.00 24.01 91 GLU A C 1
ATOM 685 O O . GLU A 1 93 ? 45.132 6.924 -9.552 1.00 23.08 91 GLU A O 1
ATOM 691 N N . MET A 1 94 ? 43.976 8.862 -9.665 1.00 26.48 92 MET A N 1
ATOM 692 C CA . MET A 1 94 ? 43.634 8.738 -11.074 1.00 28.45 92 MET A CA 1
ATOM 693 C C . MET A 1 94 ? 44.855 9.079 -11.922 1.00 29.23 92 MET A C 1
ATOM 694 O O . MET A 1 94 ? 45.347 10.200 -11.872 1.00 30.06 92 MET A O 1
ATOM 699 N N . MET A 1 95 ? 45.325 8.106 -12.704 1.00 29.51 93 MET A N 1
ATOM 700 C CA . MET A 1 95 ? 46.531 8.273 -13.495 1.00 30.88 93 MET A CA 1
ATOM 701 C C . MET A 1 95 ? 46.167 8.625 -14.936 1.00 32.84 93 MET A C 1
ATOM 702 O O . MET A 1 95 ? 46.889 9.370 -15.593 1.00 33.49 93 MET A O 1
ATOM 707 N N . GLU A 1 96 ? 45.039 8.098 -15.419 1.00 34.22 94 GLU A N 1
ATOM 708 C CA . GLU A 1 96 ? 44.670 8.249 -16.813 1.00 36.89 94 GLU A CA 1
ATOM 709 C C . GLU A 1 96 ? 43.205 7.863 -17.000 1.00 38.10 94 GLU A C 1
ATOM 710 O O . GLU A 1 96 ? 42.763 6.830 -16.506 1.00 36.93 94 GLU A O 1
ATOM 716 N N . LEU A 1 97 ? 42.471 8.719 -17.718 1.00 41.07 95 LEU A N 1
ATOM 717 C CA . LEU A 1 97 ? 41.107 8.447 -18.139 1.00 43.07 95 LEU A CA 1
ATOM 718 C C . LEU A 1 97 ? 41.118 8.226 -19.650 1.00 45.96 95 LEU A C 1
ATOM 719 O O . LEU A 1 97 ? 41.882 8.873 -20.362 1.00 47.00 95 LEU A O 1
ATOM 724 N N . THR A 1 98 ? 40.286 7.297 -20.133 1.00 48.14 96 THR A N 1
ATOM 725 C CA . THR A 1 98 ? 40.302 6.915 -21.536 1.00 50.66 96 THR A CA 1
ATOM 726 C C . THR A 1 98 ? 38.915 6.441 -21.954 1.00 53.53 96 THR A C 1
ATOM 727 O O . THR A 1 98 ? 38.311 5.617 -21.273 1.00 51.39 96 THR A O 1
ATOM 731 N N . HIS A 1 99 ? 38.430 6.975 -23.083 1.00 59.28 97 HIS A N 1
ATOM 732 C CA . HIS A 1 99 ? 37.193 6.521 -23.695 1.00 62.73 97 HIS A CA 1
ATOM 733 C C . HIS A 1 99 ? 37.548 5.538 -24.805 1.00 64.78 97 HIS A C 1
ATOM 734 O O . HIS A 1 99 ? 38.351 5.858 -25.677 1.00 65.36 97 HIS A O 1
ATOM 741 N N . CYS A 1 100 ? 36.979 4.331 -24.731 1.00 75.64 98 CYS A N 1
ATOM 742 C CA . CYS A 1 100 ? 36.984 3.393 -25.842 1.00 78.22 98 CYS A CA 1
ATOM 743 C C . CYS A 1 100 ? 35.579 2.816 -25.977 1.00 78.96 98 CYS A C 1
ATOM 744 O O . CYS A 1 100 ? 35.358 1.639 -25.698 1.00 79.87 98 CYS A O 1
ATOM 747 N N . SER A 1 101 ? 34.648 3.673 -26.414 1.00 81.33 99 SER A N 1
ATOM 748 C CA . SER A 1 101 ? 33.218 3.409 -26.342 1.00 82.47 99 SER A CA 1
ATOM 749 C C . SER A 1 101 ? 32.893 1.965 -26.720 1.00 83.97 99 SER A C 1
ATOM 750 O O . SER A 1 101 ? 32.039 1.348 -26.087 1.00 83.86 99 SER A O 1
ATOM 753 N N . GLN A 1 102 ? 33.577 1.449 -27.751 1.00 86.85 100 GLN A N 1
ATOM 754 C CA . GLN A 1 102 ? 33.404 0.085 -28.227 1.00 88.84 100 GLN A CA 1
ATOM 755 C C . GLN A 1 102 ? 33.291 -0.865 -27.036 1.00 88.40 100 GLN A C 1
ATOM 756 O O . GLN A 1 102 ? 34.302 -1.248 -26.450 1.00 88.58 100 GLN A O 1
ATOM 762 N N . PRO A 1 103 ? 32.065 -1.287 -26.646 1.00 88.96 101 PRO A N 1
ATOM 763 C CA . PRO A 1 103 ? 31.862 -2.110 -25.457 1.00 89.38 101 PRO A CA 1
ATOM 764 C C . PRO A 1 103 ? 31.729 -3.587 -25.819 1.00 91.38 101 PRO A C 1
ATOM 765 O O . PRO A 1 103 ? 31.072 -4.349 -25.111 1.00 92.65 101 PRO A O 1
ATOM 769 N N . ASN A 1 104 ? 32.366 -3.967 -26.934 1.00 92.06 102 ASN A N 1
ATOM 770 C CA . ASN A 1 104 ? 32.235 -5.295 -27.510 1.00 93.97 102 ASN A CA 1
ATOM 771 C C . ASN A 1 104 ? 32.732 -6.337 -26.509 1.00 92.82 102 ASN A C 1
ATOM 772 O O . ASN A 1 104 ? 32.157 -7.419 -26.407 1.00 93.97 102 ASN A O 1
ATOM 777 N N . GLY A 1 105 ? 33.798 -5.992 -25.774 1.00 90.15 103 GLY A N 1
ATOM 778 C CA . GLY A 1 105 ? 34.377 -6.880 -24.779 1.00 88.95 103 GLY A CA 1
ATOM 779 C C . GLY A 1 105 ? 33.379 -7.244 -23.682 1.00 86.94 103 GLY A C 1
ATOM 780 O O . GLY A 1 105 ? 32.705 -6.371 -23.138 1.00 85.45 103 GLY A O 1
ATOM 781 N N . LEU A 1 106 ? 33.289 -8.547 -23.381 1.00 87.17 104 LEU A N 1
ATOM 782 C CA . LEU A 1 106 ? 32.485 -9.034 -22.271 1.00 85.59 104 LEU A CA 1
ATOM 783 C C . LEU A 1 106 ? 33.070 -8.495 -20.968 1.00 81.94 104 LEU A C 1
ATOM 784 O O . LEU A 1 106 ? 34.286 -8.501 -20.780 1.00 82.18 104 LEU A O 1
ATOM 789 N N . ILE A 1 107 ? 32.187 -8.021 -20.081 1.00 61.31 105 ILE A N 1
ATOM 790 C CA . ILE A 1 107 ? 32.597 -7.299 -18.888 1.00 57.03 105 ILE A CA 1
ATOM 791 C C . ILE A 1 107 ? 31.974 -7.983 -17.675 1.00 54.49 105 ILE A C 1
ATOM 792 O O . ILE A 1 107 ? 30.771 -8.237 -17.651 1.00 56.43 105 ILE A O 1
ATOM 797 N N . ASP A 1 108 ? 32.813 -8.305 -16.683 1.00 50.32 106 ASP A N 1
ATOM 798 C CA . ASP A 1 108 ? 32.328 -8.812 -15.412 1.00 48.30 106 ASP A CA 1
ATOM 799 C C . ASP A 1 108 ? 31.904 -7.619 -14.559 1.00 43.45 106 ASP A C 1
ATOM 800 O O . ASP A 1 108 ? 32.666 -6.667 -14.402 1.00 41.88 106 ASP A O 1
ATOM 805 N N . ASP A 1 109 ? 30.674 -7.673 -14.035 1.00 41.04 107 ASP A N 1
ATOM 806 C CA . ASP A 1 109 ? 30.186 -6.655 -13.121 1.00 38.44 107 ASP A CA 1
ATOM 807 C C . ASP A 1 109 ? 30.606 -7.055 -11.707 1.00 36.00 107 ASP A C 1
ATOM 808 O O . ASP A 1 109 ? 29.803 -7.590 -10.944 1.00 37.35 107 ASP A O 1
ATOM 813 N N . ASN A 1 110 ? 31.876 -6.791 -11.370 1.00 32.44 108 ASN A N 1
ATOM 814 C CA . ASN A 1 110 ? 32.487 -7.343 -10.169 1.00 31.17 108 ASN A CA 1
ATOM 815 C C . ASN A 1 110 ? 32.672 -6.270 -9.096 1.00 29.15 108 ASN A C 1
ATOM 816 O O . ASN A 1 110 ? 33.385 -6.501 -8.124 1.00 29.32 108 ASN A O 1
ATOM 821 N N . CYS A 1 111 ? 32.043 -5.102 -9.275 1.00 27.51 109 CYS A N 1
ATOM 822 C CA . CYS A 1 111 ? 32.104 -4.039 -8.283 1.00 26.35 109 CYS A CA 1
ATOM 823 C C . CYS A 1 111 ? 30.852 -3.171 -8.388 1.00 26.85 109 CYS A C 1
ATOM 824 O O . CYS A 1 111 ? 30.138 -3.236 -9.387 1.00 27.70 109 CYS A O 1
ATOM 827 N N . GLU A 1 112 ? 30.590 -2.365 -7.351 1.00 26.85 110 GLU A N 1
ATOM 828 C CA . GLU A 1 112 ? 29.446 -1.466 -7.361 1.00 27.82 110 GLU A CA 1
ATOM 829 C C . GLU A 1 112 ? 29.885 -0.057 -6.978 1.00 27.69 110 GLU A C 1
ATOM 830 O O . GLU A 1 112 ? 30.424 0.165 -5.897 1.00 27.17 110 GLU A O 1
ATOM 836 N N . ILE A 1 113 ? 29.613 0.883 -7.890 1.00 28.53 111 ILE A N 1
ATOM 837 C CA . ILE A 1 113 ? 30.088 2.252 -7.798 1.00 27.34 111 ILE A CA 1
ATOM 838 C C . ILE A 1 113 ? 29.053 3.088 -7.048 1.00 27.02 111 ILE A C 1
ATOM 839 O O . ILE A 1 113 ? 27.852 2.939 -7.264 1.00 27.85 111 ILE A O 1
ATOM 844 N N . LYS A 1 114 ? 29.546 3.953 -6.156 1.00 26.24 112 LYS A N 1
ATOM 845 C CA . LYS A 1 114 ? 28.712 4.846 -5.371 1.00 26.57 112 LYS A CA 1
ATOM 846 C C . LYS A 1 114 ? 29.254 6.262 -5.538 1.00 27.10 112 LYS A C 1
ATOM 847 O O . LYS A 1 114 ? 30.370 6.549 -5.108 1.00 26.74 112 LYS A O 1
ATOM 853 N N . PHE A 1 115 ? 28.468 7.131 -6.187 1.00 28.88 113 PHE A N 1
ATOM 854 C CA . PHE A 1 115 ? 28.863 8.514 -6.398 1.00 30.11 113 PHE A CA 1
ATOM 855 C C . PHE A 1 115 ? 28.457 9.329 -5.178 1.00 31.01 113 PHE A C 1
ATOM 856 O O . PHE A 1 115 ? 27.435 9.041 -4.563 1.00 30.80 113 PHE A O 1
ATOM 864 N N . SER A 1 116 ? 29.266 10.336 -4.833 1.00 33.29 114 SER A N 1
ATOM 865 C CA . SER A 1 116 ? 28.936 11.216 -3.726 1.00 35.57 114 SER A CA 1
ATOM 866 C C . SER A 1 116 ? 29.729 12.517 -3.818 1.00 39.61 114 SER A C 1
ATOM 867 O O . SER A 1 116 ? 30.639 12.647 -4.635 1.00 40.98 114 SER A O 1
ATOM 870 N N . LYS A 1 117 ? 29.335 13.480 -2.976 1.00 43.15 115 LYS A N 1
ATOM 871 C CA . LYS A 1 117 ? 30.005 14.763 -2.856 1.00 47.93 115 LYS A CA 1
ATOM 872 C C . LYS A 1 117 ? 30.863 14.740 -1.595 1.00 50.13 115 LYS A C 1
ATOM 873 O O . LYS A 1 117 ? 30.645 13.907 -0.718 1.00 49.66 115 LYS A O 1
ATOM 879 N N . LYS A 1 118 ? 31.833 15.658 -1.512 1.00 46.68 116 LYS A N 1
ATOM 880 C CA . LYS A 1 118 ? 32.578 15.853 -0.280 1.00 48.61 116 LYS A CA 1
ATOM 881 C C . LYS A 1 118 ? 31.608 16.370 0.780 1.00 48.06 116 LYS A C 1
ATOM 882 O O . LYS A 1 118 ? 30.646 17.067 0.459 1.00 48.16 116 LYS A O 1
ATOM 888 N N . LEU A 1 119 ? 31.866 16.007 2.040 1.00 47.47 117 LEU A N 1
ATOM 889 C CA . LEU A 1 119 ? 30.973 16.345 3.135 1.00 47.05 117 LEU A CA 1
ATOM 890 C C . LEU A 1 119 ? 31.375 17.701 3.709 1.00 47.89 117 LEU A C 1
ATOM 891 O O . LEU A 1 119 ? 32.553 17.946 3.955 1.00 48.80 117 LEU A O 1
ATOM 896 N N . SER A 1 120 ? 30.381 18.574 3.910 1.00 48.37 118 SER A N 1
ATOM 897 C CA . SER A 1 120 ? 30.604 19.855 4.559 1.00 50.47 118 SER A CA 1
ATOM 898 C C . SER A 1 120 ? 31.031 19.621 6.006 1.00 51.11 118 SER A C 1
ATOM 899 O O . SER A 1 120 ? 30.891 18.518 6.530 1.00 50.47 118 SER A O 1
ATOM 902 N N . ASP A 1 121 ? 31.550 20.677 6.639 1.00 53.32 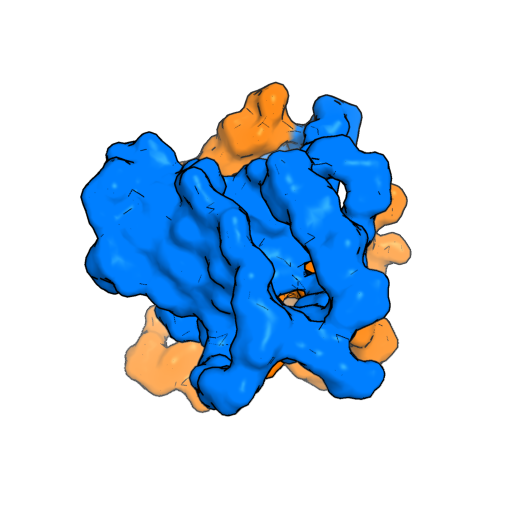119 ASP A N 1
ATOM 903 C CA . ASP A 1 121 ? 32.030 20.604 8.010 1.00 54.04 119 ASP A CA 1
ATOM 904 C C . ASP A 1 121 ? 30.842 20.532 8.967 1.00 52.11 119 ASP A C 1
ATOM 905 O O . ASP A 1 121 ? 30.983 20.036 10.081 1.00 50.99 119 ASP A O 1
ATOM 910 N N . SER A 1 122 ? 29.683 21.034 8.519 1.00 52.27 120 SER A N 1
ATOM 911 C CA . SER A 1 122 ? 28.466 21.056 9.318 1.00 52.52 120 SER A CA 1
ATOM 912 C C . SER A 1 122 ? 27.853 19.659 9.411 1.00 50.27 120 SER A C 1
ATOM 913 O O . SER A 1 122 ? 27.577 19.176 10.507 1.00 48.76 120 SER A O 1
ATOM 916 N N . THR A 1 123 ? 27.633 19.028 8.249 1.00 49.79 121 THR A N 1
ATOM 917 C CA . THR A 1 123 ? 27.162 17.652 8.179 1.00 48.05 121 THR A CA 1
ATOM 918 C C . THR A 1 123 ? 28.107 16.748 8.968 1.00 46.49 121 THR A C 1
ATOM 919 O O . THR A 1 123 ? 27.666 15.897 9.738 1.00 46.01 121 THR A O 1
ATOM 923 N N . MET A 1 124 ? 29.411 16.962 8.771 1.00 46.13 122 MET A N 1
ATOM 924 C CA . MET A 1 124 ? 30.450 16.223 9.470 1.00 46.76 122 MET A CA 1
ATOM 925 C C . MET A 1 124 ? 30.363 16.457 10.980 1.00 47.19 122 MET A C 1
ATOM 926 O O . MET A 1 124 ? 30.661 15.556 11.764 1.00 48.07 122 MET A O 1
ATOM 931 N N . THR A 1 125 ? 29.970 17.673 11.381 1.00 46.95 123 THR A N 1
ATOM 932 C CA . THR A 1 125 ? 29.780 18.006 12.784 1.00 46.80 123 THR A CA 1
ATOM 933 C C . THR A 1 125 ? 28.531 17.302 13.316 1.00 44.50 123 THR A C 1
ATOM 934 O O . THR A 1 125 ? 28.527 16.831 14.453 1.00 44.48 123 THR A O 1
ATOM 938 N N . ASN A 1 126 ? 27.477 17.237 12.491 1.00 55.32 124 ASN A N 1
ATOM 939 C CA . ASN A 1 126 ? 26.243 16.570 12.876 1.00 54.37 124 ASN A CA 1
ATOM 940 C C . ASN A 1 126 ? 26.538 15.115 13.218 1.00 51.37 124 ASN A C 1
ATOM 941 O O . ASN A 1 126 ? 26.130 14.627 14.268 1.00 50.89 124 ASN A O 1
ATOM 946 N N . TYR A 1 127 ? 27.255 14.434 12.319 1.00 49.27 125 TYR A N 1
ATOM 947 C CA . TYR A 1 127 ? 27.614 13.043 12.532 1.00 47.48 125 TYR A CA 1
ATOM 948 C C . TYR A 1 127 ? 28.432 12.932 13.818 1.00 47.59 125 TYR A C 1
ATOM 949 O O . TYR A 1 127 ? 28.155 12.067 14.644 1.00 47.56 125 TYR A O 1
ATOM 958 N N . MET A 1 128 ? 29.402 13.834 14.015 1.00 48.04 126 MET A N 1
ATOM 959 C CA . MET A 1 128 ? 30.227 13.790 15.213 1.00 48.83 126 MET A CA 1
ATOM 960 C C . MET A 1 128 ? 29.333 13.842 16.452 1.00 49.06 126 MET A C 1
ATOM 961 O O . MET A 1 128 ? 29.538 13.076 17.391 1.00 49.00 126 MET A O 1
ATOM 966 N N . ASN A 1 129 ? 28.345 14.746 16.442 1.00 49.67 127 ASN A N 1
ATOM 967 C CA . ASN A 1 129 ? 27.417 14.889 17.555 1.00 50.36 127 ASN A CA 1
ATOM 968 C C . ASN A 1 129 ? 26.638 13.589 17.751 1.00 50.03 127 ASN A C 1
ATOM 969 O O . ASN A 1 129 ? 26.570 13.061 18.860 1.00 49.79 127 ASN A O 1
ATOM 974 N N . GLN A 1 130 ? 26.073 13.080 16.650 1.00 50.22 128 GLN A N 1
ATOM 975 C CA . GLN A 1 130 ? 25.133 11.972 16.680 1.00 50.53 128 GLN A CA 1
ATOM 976 C C . GLN A 1 130 ? 25.843 10.665 17.042 1.00 50.21 128 GLN A C 1
ATOM 977 O O . GLN A 1 130 ? 25.310 9.878 17.821 1.00 51.36 128 GLN A O 1
ATOM 983 N N . LEU A 1 131 ? 27.041 10.433 16.488 1.00 49.44 129 LEU A N 1
ATOM 984 C CA . LEU A 1 131 ? 27.804 9.230 16.797 1.00 49.89 129 LEU A CA 1
ATOM 985 C C . LEU A 1 131 ? 28.358 9.288 18.223 1.00 50.22 129 LEU A C 1
ATOM 986 O O . LEU A 1 131 ? 28.584 8.246 18.832 1.00 50.42 129 LEU A O 1
ATOM 991 N N . SER A 1 132 ? 28.604 10.499 18.741 1.00 51.01 130 SER A N 1
ATOM 992 C CA . SER A 1 132 ? 29.074 10.664 20.109 1.00 52.12 130 SER A CA 1
ATOM 993 C C . SER A 1 132 ? 27.989 10.223 21.088 1.00 53.08 130 SER A C 1
ATOM 994 O O . SER A 1 132 ? 28.281 9.584 22.097 1.00 52.56 130 SER A O 1
ATOM 997 N N . GLU A 1 133 ? 26.741 10.585 20.769 1.00 45.49 131 GLU A N 1
ATOM 998 C CA . GLU A 1 133 ? 25.579 10.195 21.549 1.00 49.50 131 GLU A CA 1
ATOM 999 C C . GLU A 1 133 ? 25.424 8.675 21.526 1.00 48.99 131 GLU A C 1
ATOM 1000 O O . GLU A 1 133 ? 25.274 8.044 22.572 1.00 51.47 131 GLU A O 1
ATOM 1006 N N . LEU A 1 134 ? 25.464 8.108 20.315 1.00 47.18 132 LEU A N 1
ATOM 1007 C CA . LEU A 1 134 ? 25.137 6.711 20.087 1.00 47.62 132 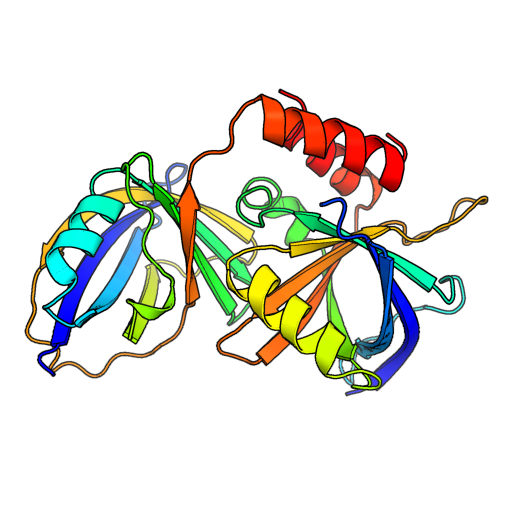LEU A CA 1
ATOM 1008 C C . LEU A 1 134 ? 26.190 5.809 20.725 1.00 48.30 132 LEU A C 1
ATOM 1009 O O . LEU A 1 134 ? 25.849 4.887 21.466 1.00 51.86 132 LEU A O 1
ATOM 1014 N N . LEU A 1 135 ? 27.466 6.081 20.428 1.00 46.96 133 LEU A N 1
ATOM 1015 C CA . LEU A 1 135 ? 28.561 5.218 20.843 1.00 48.64 133 LEU A CA 1
ATOM 1016 C C . LEU A 1 135 ? 29.078 5.623 22.221 1.00 51.99 133 LEU A C 1
ATOM 1017 O O . LEU A 1 135 ? 29.762 4.838 22.874 1.00 54.41 133 LEU A O 1
ATOM 1022 N N . GLY A 1 136 ? 28.771 6.857 22.644 1.00 53.91 134 GLY A N 1
ATOM 1023 C CA . GLY A 1 136 ? 28.996 7.283 24.016 1.00 58.54 134 GLY A CA 1
ATOM 1024 C C . GLY A 1 136 ? 30.359 7.939 24.237 1.00 59.77 134 GLY A C 1
ATOM 1025 O O . GLY A 1 136 ? 30.722 8.211 25.380 1.00 64.61 134 GLY A O 1
ATOM 1026 N N . PHE A 1 137 ? 31.106 8.198 23.155 1.00 57.36 135 PHE A N 1
ATOM 1027 C CA . PHE A 1 137 ? 32.381 8.892 23.265 1.00 58.63 135 PHE A CA 1
ATOM 1028 C C . PHE A 1 137 ? 32.121 10.401 23.341 1.00 58.97 135 PHE A C 1
ATOM 1029 O O . PHE A 1 137 ? 32.846 11.062 24.110 1.00 62.79 135 PHE A O 1
ATOM 1037 N N . LYS B 2 40 ? 22.963 -21.632 6.212 1.00 49.15 398 LYS B N 1
ATOM 1038 C CA . LYS B 2 40 ? 23.948 -21.136 7.213 1.00 48.67 398 LYS B CA 1
ATOM 1039 C C . LYS B 2 40 ? 23.348 -21.266 8.613 1.00 47.06 398 LYS B C 1
ATOM 1040 O O . LYS B 2 40 ? 22.188 -21.651 8.758 1.00 46.72 398 LYS B O 1
ATOM 1046 N N . LEU B 2 41 ? 24.151 -20.939 9.635 1.00 45.90 399 LEU B N 1
ATOM 1047 C CA . LEU B 2 41 ? 23.810 -21.218 11.023 1.00 44.85 399 LEU B CA 1
ATOM 1048 C C . LEU B 2 41 ? 23.317 -19.950 11.724 1.00 42.65 399 LEU B C 1
ATOM 1049 O O . LEU B 2 41 ? 24.050 -18.970 11.828 1.00 42.13 399 LEU B O 1
ATOM 1054 N N . LEU B 2 42 ? 22.078 -20.001 12.234 1.00 41.04 400 LEU B N 1
ATOM 1055 C CA . LEU B 2 42 ? 21.465 -18.888 12.946 1.00 39.41 400 LEU B CA 1
ATOM 1056 C C . LEU B 2 42 ? 22.108 -18.734 14.323 1.00 38.66 400 LEU B C 1
ATOM 1057 O O . LEU B 2 42 ? 22.210 -19.703 15.068 1.00 39.44 400 LEU B O 1
ATOM 1062 N N . ALA B 2 43 ? 22.502 -17.500 14.663 1.00 37.22 401 ALA B N 1
ATOM 1063 C CA . ALA B 2 43 ? 23.216 -17.233 15.903 1.00 37.38 401 ALA B CA 1
ATOM 1064 C C . ALA B 2 43 ? 22.428 -16.306 16.832 1.00 36.63 401 ALA B C 1
ATOM 1065 O O . ALA B 2 43 ? 22.654 -16.325 18.040 1.00 37.50 401 ALA B O 1
ATOM 1067 N N . TRP B 2 44 ? 21.516 -15.496 16.276 1.00 35.00 402 TRP B N 1
ATOM 1068 C CA . TRP B 2 44 ? 20.805 -14.489 17.050 1.00 34.61 402 TRP B CA 1
ATOM 1069 C C . TRP B 2 44 ? 19.604 -13.990 16.256 1.00 33.73 402 TRP B C 1
ATOM 1070 O O . TRP B 2 44 ? 19.629 -13.987 15.029 1.00 33.07 402 TRP B O 1
ATOM 1081 N N . SER B 2 45 ? 18.551 -13.600 16.976 1.00 34.26 403 SER B N 1
ATOM 1082 C CA . SER B 2 45 ? 17.439 -12.871 16.392 1.00 34.13 403 SER B CA 1
ATOM 1083 C C . SER B 2 45 ? 17.055 -11.739 17.337 1.00 34.86 403 SER B C 1
ATOM 1084 O O . SER B 2 45 ? 17.310 -11.809 18.537 1.00 35.55 403 SER B O 1
ATOM 1087 N N . GLY B 2 46 ? 16.434 -10.702 16.776 1.00 34.90 404 GLY B N 1
ATOM 1088 C CA . GLY B 2 46 ? 16.026 -9.551 17.557 1.00 35.93 404 GLY B CA 1
ATOM 1089 C C . GLY B 2 46 ? 15.544 -8.421 16.658 1.00 36.04 404 GLY B C 1
ATOM 1090 O O . GLY B 2 46 ? 15.037 -8.666 15.564 1.00 35.75 404 GLY B O 1
ATOM 1091 N N . VAL B 2 47 ? 15.731 -7.187 17.136 1.00 36.85 405 VAL B N 1
ATOM 1092 C CA . VAL B 2 47 ? 15.240 -6.008 16.447 1.00 37.23 405 VAL B CA 1
ATOM 1093 C C . VAL B 2 47 ? 16.411 -5.070 16.179 1.00 36.69 405 VAL B C 1
ATOM 1094 O O . VAL B 2 47 ? 17.301 -4.924 17.013 1.00 36.66 405 VAL B O 1
ATOM 1098 N N . LEU B 2 48 ? 16.385 -4.443 15.000 1.00 36.78 406 LEU B N 1
ATOM 1099 C CA . LEU B 2 48 ? 17.326 -3.396 14.648 1.00 36.82 406 LEU B CA 1
ATOM 1100 C C . LEU B 2 48 ? 16.549 -2.091 14.501 1.00 38.39 406 LEU B C 1
ATOM 1101 O O . LEU B 2 48 ? 15.761 -1.938 13.570 1.00 38.67 406 LEU B O 1
ATOM 1106 N N . GLU B 2 49 ? 16.763 -1.173 15.451 1.00 40.18 407 GLU B N 1
ATOM 1107 C CA . GLU B 2 49 ? 16.059 0.099 15.491 1.00 42.04 407 GLU B CA 1
ATOM 1108 C C . GLU B 2 49 ? 16.827 1.123 14.662 1.00 42.22 407 GLU B C 1
ATOM 1109 O O . GLU B 2 49 ? 17.884 1.590 15.076 1.00 41.95 407 GLU B O 1
ATOM 1115 N N . TRP B 2 50 ? 16.267 1.463 13.497 1.00 43.64 408 TRP B N 1
ATOM 1116 C CA . TRP B 2 50 ? 16.861 2.405 12.562 1.00 44.69 408 TRP B CA 1
ATOM 1117 C C . TRP B 2 50 ? 16.362 3.817 12.861 1.00 48.31 408 TRP B C 1
ATOM 1118 O O . TRP B 2 50 ? 15.194 4.122 12.632 1.00 49.94 408 TRP B O 1
ATOM 1129 N N . GLN B 2 51 ? 17.263 4.670 13.364 1.00 51.13 409 GLN B N 1
ATOM 1130 C CA . GLN B 2 51 ? 16.952 6.058 13.667 1.00 55.00 409 GLN B CA 1
ATOM 1131 C C . GLN B 2 51 ? 17.388 6.924 12.488 1.00 58.91 409 GLN B C 1
ATOM 1132 O O . GLN B 2 51 ? 18.582 7.039 12.218 1.00 59.54 409 GLN B O 1
ATOM 1138 N N . GLU B 2 52 ? 16.418 7.529 11.792 1.00 49.81 410 GLU B N 1
ATOM 1139 C CA . GLU B 2 52 ? 16.687 8.204 10.531 1.00 55.24 410 GLU B CA 1
ATOM 1140 C C . GLU B 2 52 ? 17.345 9.563 10.765 1.00 60.65 410 GLU B C 1
ATOM 1141 O O . GLU B 2 52 ? 18.057 10.049 9.889 1.00 62.41 410 GLU B O 1
ATOM 1147 N N . LYS B 2 53 ? 17.092 10.175 11.930 1.00 66.18 411 LYS B N 1
ATOM 1148 C CA . LYS B 2 53 ? 17.668 11.469 12.271 1.00 73.55 411 LYS B CA 1
ATOM 1149 C C . LYS B 2 53 ? 17.576 12.417 11.074 1.00 79.20 411 LYS B C 1
ATOM 1150 O O . LYS B 2 53 ? 18.587 12.971 10.644 1.00 80.12 411 LYS B O 1
ATOM 1156 N N . PRO B 2 54 ? 16.371 12.645 10.496 1.00 85.17 412 PRO B N 1
ATOM 1157 C CA . PRO B 2 54 ? 16.243 13.453 9.281 1.00 89.44 412 PRO B CA 1
ATOM 1158 C C . PRO B 2 54 ? 16.466 14.951 9.542 1.00 94.44 412 PRO B C 1
ATOM 1159 O O . PRO B 2 54 ? 17.488 15.443 9.098 1.00 96.85 412 PRO B O 1
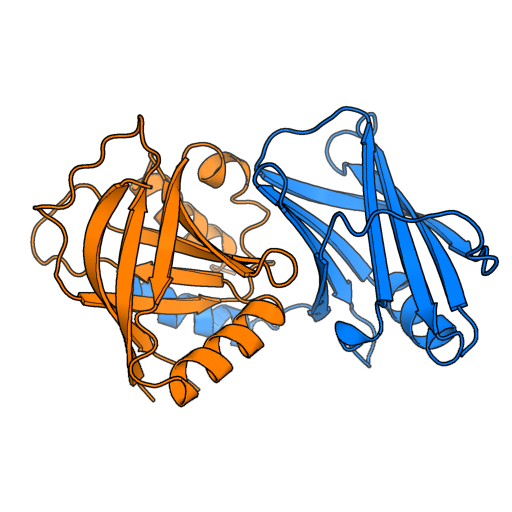ATOM 1163 N N . LEU B 2 65 ? 10.352 8.794 12.095 1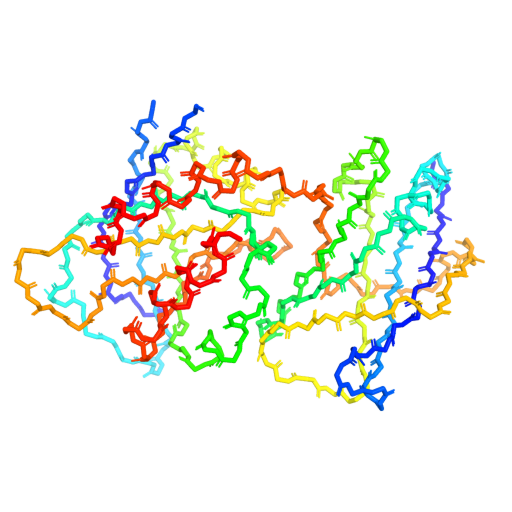.00 73.12 423 LEU B N 1
ATOM 1164 C CA . LEU B 2 65 ? 11.688 9.086 12.684 1.00 70.08 423 LEU B CA 1
ATOM 1165 C C . LEU B 2 65 ? 12.436 7.774 12.912 1.00 64.27 423 LEU B C 1
ATOM 1166 O O . LEU B 2 65 ? 13.429 7.500 12.242 1.00 61.76 423 LEU B O 1
ATOM 1171 N N . THR B 2 66 ? 11.931 6.967 13.853 1.00 63.42 424 THR B N 1
ATOM 1172 C CA . THR B 2 66 ? 12.601 5.748 14.275 1.00 59.70 424 THR B CA 1
ATOM 1173 C C . THR B 2 66 ? 11.835 4.547 13.724 1.00 57.92 424 THR B C 1
ATOM 1174 O O . THR B 2 66 ? 10.739 4.239 14.185 1.00 61.62 424 THR B O 1
ATOM 1178 N N . ARG B 2 67 ? 12.418 3.890 12.714 1.00 54.23 425 ARG B N 1
ATOM 1179 C CA . ARG B 2 67 ? 11.862 2.668 12.155 1.00 53.22 425 ARG B CA 1
ATOM 1180 C C . ARG B 2 67 ? 12.520 1.469 12.833 1.00 51.01 425 ARG B C 1
ATOM 1181 O O . ARG B 2 67 ? 13.726 1.473 13.070 1.00 49.42 425 ARG B O 1
ATOM 1189 N N . SER B 2 68 ? 11.709 0.447 13.127 1.00 51.26 426 SER B N 1
ATOM 1190 C CA . SER B 2 68 ? 12.135 -0.707 13.902 1.00 50.80 426 SER B CA 1
ATOM 1191 C C . SER B 2 68 ? 11.916 -1.977 13.085 1.00 50.29 426 SER B C 1
ATOM 1192 O O . SER B 2 68 ? 10.776 -2.347 12.818 1.00 51.80 426 SER B O 1
ATOM 1195 N N . LEU B 2 69 ? 13.013 -2.644 12.705 1.00 50.34 427 LEU B N 1
ATOM 1196 C CA . LEU B 2 69 ? 12.949 -3.734 11.745 1.00 47.84 427 LEU B CA 1
ATOM 1197 C C . LEU B 2 69 ? 13.499 -5.019 12.364 1.00 44.18 427 LEU B C 1
ATOM 1198 O O . LEU B 2 69 ? 14.632 -5.044 12.842 1.00 44.63 427 LEU B O 1
ATOM 1203 N N . PRO B 2 70 ? 12.728 -6.134 12.366 1.00 40.57 428 PRO B N 1
ATOM 1204 C CA . PRO B 2 70 ? 13.168 -7.381 12.988 1.00 37.93 428 PRO B CA 1
ATOM 1205 C C . PRO B 2 70 ? 14.089 -8.145 12.044 1.00 35.22 428 PRO B C 1
ATOM 1206 O O . PRO B 2 70 ? 13.863 -8.155 10.835 1.00 34.76 428 PRO B O 1
ATOM 1210 N N . CYS B 2 71 ? 15.112 -8.791 12.613 1.00 33.31 429 CYS B N 1
ATOM 1211 C CA . CYS B 2 71 ? 16.189 -9.356 11.818 1.00 31.93 429 CYS B CA 1
ATOM 1212 C C . CYS B 2 71 ? 16.852 -10.526 12.540 1.00 31.03 429 CYS B C 1
ATOM 1213 O O . CYS B 2 71 ? 16.724 -10.683 13.753 1.00 31.27 429 CYS B O 1
ATOM 1216 N N . GLN B 2 72 ? 17.578 -11.324 11.752 1.00 30.31 430 GLN B N 1
ATOM 1217 C CA . GLN B 2 72 ? 18.325 -12.468 12.237 1.00 30.36 430 GLN B CA 1
ATOM 1218 C C . GLN B 2 72 ? 19.791 -12.276 11.868 1.00 30.80 430 GLN B C 1
ATOM 1219 O O . GLN B 2 72 ? 20.096 -11.596 10.891 1.00 31.12 430 GLN B O 1
ATOM 1225 N N . VAL B 2 73 ? 20.691 -12.886 12.645 1.00 31.04 431 VAL B N 1
ATOM 1226 C CA . VAL B 2 73 ? 22.106 -12.857 12.322 1.00 31.52 431 VAL B CA 1
ATOM 1227 C C . VAL B 2 73 ? 22.596 -14.292 12.153 1.00 32.46 431 VAL B C 1
ATOM 1228 O O . VAL B 2 73 ? 22.490 -15.096 13.075 1.00 33.39 431 VAL B O 1
ATOM 1232 N N . TYR B 2 74 ? 23.131 -14.592 10.963 1.00 33.43 432 TYR B N 1
ATOM 1233 C CA . TYR B 2 74 ? 23.649 -15.913 10.653 1.00 35.32 432 TYR B CA 1
ATOM 1234 C C . TYR B 2 74 ? 25.170 -15.856 10.558 1.00 36.87 432 TYR B C 1
ATOM 1235 O O . TYR B 2 74 ? 25.738 -14.832 10.189 1.00 37.19 432 TYR B O 1
ATOM 1244 N N . VAL B 2 75 ? 25.808 -16.977 10.907 1.00 39.53 433 VAL B N 1
ATOM 1245 C CA . VAL B 2 75 ? 27.229 -17.187 10.692 1.00 41.60 433 VAL B CA 1
ATOM 1246 C C . VAL B 2 75 ? 27.381 -18.472 9.885 1.00 46.14 433 VAL B C 1
ATOM 1247 O O . VAL B 2 75 ? 26.413 -19.211 9.704 1.00 46.26 433 VAL B O 1
ATOM 1251 N N . ASN B 2 76 ? 28.605 -18.736 9.418 1.00 51.63 434 ASN B N 1
ATOM 1252 C CA . ASN B 2 76 ? 28.867 -19.872 8.548 1.00 56.80 434 ASN B CA 1
ATOM 1253 C C . ASN B 2 76 ? 28.726 -21.178 9.327 1.00 61.01 434 ASN B C 1
ATOM 1254 O O . ASN B 2 76 ? 28.824 -21.200 10.553 1.00 60.44 434 ASN B O 1
ATOM 1259 N N . HIS B 2 77 ? 28.500 -22.260 8.570 1.00 67.19 435 HIS B N 1
ATOM 1260 C CA . HIS B 2 77 ? 28.380 -23.613 9.089 1.00 72.08 435 HIS B CA 1
ATOM 1261 C C . HIS B 2 77 ? 29.446 -23.878 10.152 1.00 73.30 435 HIS B C 1
ATOM 1262 O O . HIS B 2 77 ? 29.129 -24.352 11.241 1.00 75.37 435 HIS B O 1
ATOM 1269 N N . GLY B 2 78 ? 30.705 -23.557 9.828 1.00 73.09 436 GLY B N 1
ATOM 1270 C CA . GLY B 2 78 ? 31.828 -23.816 10.715 1.00 73.59 436 GLY B CA 1
ATOM 1271 C C . GLY B 2 78 ? 31.898 -22.847 11.895 1.00 72.54 436 GLY B C 1
ATOM 1272 O O . GLY B 2 78 ? 32.234 -23.253 13.005 1.00 73.39 436 GLY B O 1
ATOM 1273 N N . GLU B 2 79 ? 31.576 -21.572 11.643 1.00 74.75 437 GLU B N 1
ATOM 1274 C CA . GLU B 2 79 ? 31.806 -20.495 12.597 1.00 73.24 437 GLU B CA 1
ATOM 1275 C C . GLU B 2 79 ? 31.047 -20.729 13.902 1.00 74.36 437 GLU B C 1
ATOM 1276 O O . GLU B 2 79 ? 30.069 -21.474 13.938 1.00 75.92 437 GLU B O 1
ATOM 1282 N N . ASN B 2 80 ? 31.522 -20.063 14.966 1.00 73.65 438 ASN B N 1
ATOM 1283 C CA . ASN B 2 80 ? 30.875 -20.061 16.268 1.00 73.87 438 ASN B CA 1
ATOM 1284 C C . ASN B 2 80 ? 30.969 -18.660 16.870 1.00 70.06 438 ASN B C 1
ATOM 1285 O O . ASN B 2 80 ? 32.064 -18.108 16.966 1.00 70.62 438 ASN B O 1
ATOM 1290 N N . LEU B 2 81 ? 29.817 -18.104 17.276 1.00 65.97 439 LEU B N 1
ATOM 1291 C CA . LEU B 2 81 ? 29.751 -16.798 17.919 1.00 62.39 439 LEU B CA 1
ATOM 1292 C C . LEU B 2 81 ? 28.790 -16.869 19.104 1.00 61.88 439 LEU B C 1
ATOM 1293 O O . LEU B 2 81 ? 27.799 -17.593 19.050 1.00 62.93 439 LEU B O 1
ATOM 1298 N N . LYS B 2 82 ? 29.086 -16.087 20.152 1.00 60.98 440 LYS B N 1
ATOM 1299 C CA . LYS B 2 82 ? 28.360 -16.144 21.413 1.00 61.64 440 LYS B CA 1
ATOM 1300 C C . LYS B 2 82 ? 27.488 -14.898 21.559 1.00 58.91 440 LYS B C 1
ATOM 1301 O O . LYS B 2 82 ? 27.997 -13.812 21.821 1.00 59.37 440 LYS B O 1
ATOM 1307 N N . THR B 2 83 ? 26.168 -15.080 21.409 1.00 57.05 441 THR B N 1
ATOM 1308 C CA . THR B 2 83 ? 25.233 -13.973 21.274 1.00 55.91 441 THR B CA 1
ATOM 1309 C C . THR B 2 83 ? 24.279 -13.890 22.465 1.00 58.27 441 THR B C 1
ATOM 1310 O O . THR B 2 83 ? 23.337 -13.100 22.443 1.00 58.69 441 THR B O 1
ATOM 1314 N N . GLU B 2 84 ? 24.528 -14.690 23.508 1.00 60.85 442 GLU B N 1
ATOM 1315 C CA . GLU B 2 84 ? 23.624 -14.770 24.645 1.00 64.17 442 GLU B CA 1
ATOM 1316 C C . GLU B 2 84 ? 23.648 -13.469 25.448 1.00 63.95 442 GLU B C 1
ATOM 1317 O O . GLU B 2 84 ? 22.651 -13.113 26.070 1.00 65.66 442 GLU B O 1
ATOM 1323 N N . GLN B 2 85 ? 24.787 -12.765 25.426 1.00 52.05 443 GLN B N 1
ATOM 1324 C CA . GLN B 2 85 ? 24.954 -11.531 26.178 1.00 50.90 443 GLN B CA 1
ATOM 1325 C C . GLN B 2 85 ? 24.458 -10.333 25.372 1.00 46.24 443 GLN B C 1
ATOM 1326 O O . GLN B 2 85 ? 24.387 -9.227 25.901 1.00 45.22 443 GLN B O 1
ATOM 1332 N N . TRP B 2 86 ? 24.124 -10.551 24.094 1.00 43.43 444 TRP B N 1
ATOM 1333 C CA . TRP B 2 86 ? 23.612 -9.482 23.253 1.00 41.13 444 TRP B CA 1
ATOM 1334 C C . TRP B 2 86 ? 22.242 -9.033 23.749 1.00 41.87 444 TRP B C 1
ATOM 1335 O O . TRP B 2 86 ? 21.474 -9.838 24.270 1.00 43.30 444 TRP B O 1
ATOM 1346 N N . PRO B 2 87 ? 21.886 -7.741 23.569 1.00 41.34 445 PRO B N 1
ATOM 1347 C CA . PRO B 2 87 ? 20.512 -7.291 23.773 1.00 42.31 445 PRO B CA 1
ATOM 1348 C C . PRO B 2 87 ? 19.625 -7.757 22.621 1.00 41.71 445 PRO B C 1
ATOM 1349 O O . PRO B 2 87 ? 20.124 -8.181 21.578 1.00 39.43 445 PRO B O 1
ATOM 1353 N N . GLN B 2 88 ? 18.307 -7.679 22.836 1.00 43.37 446 GLN B N 1
ATOM 1354 C CA . GLN B 2 88 ? 17.328 -8.069 21.837 1.00 44.04 446 GLN B CA 1
ATOM 1355 C C . GLN B 2 88 ? 17.153 -6.951 20.811 1.00 40.83 446 GLN B C 1
ATOM 1356 O O . GLN B 2 88 ? 16.687 -7.203 19.701 1.00 40.54 446 GLN B O 1
ATOM 1362 N N . LYS B 2 89 ? 17.513 -5.718 21.194 1.00 38.49 447 LYS B N 1
ATOM 1363 C CA . LYS B 2 89 ? 17.402 -4.572 20.305 1.00 36.96 447 LYS B CA 1
ATOM 1364 C C . LYS B 2 89 ? 18.784 -3.965 20.066 1.00 34.07 447 LYS B C 1
ATOM 1365 O O . LYS B 2 89 ? 19.550 -3.763 21.008 1.00 34.21 447 LYS B O 1
ATOM 1371 N N . LEU B 2 90 ? 19.076 -3.677 18.791 1.00 31.46 448 LEU B N 1
ATOM 1372 C CA . LEU B 2 90 ? 20.275 -2.959 18.385 1.00 30.31 448 LEU B CA 1
ATOM 1373 C C . LEU B 2 90 ? 19.860 -1.627 17.762 1.00 30.12 448 LEU B C 1
ATOM 1374 O O . LEU B 2 90 ? 18.841 -1.556 17.082 1.00 30.06 448 LEU B O 1
ATOM 1379 N N . ILE B 2 91 ? 20.657 -0.577 17.991 1.00 32.47 449 ILE B N 1
ATOM 1380 C CA . ILE B 2 91 ? 20.337 0.757 17.506 1.00 32.38 449 ILE B CA 1
ATOM 1381 C C . ILE B 2 91 ? 21.312 1.120 16.389 1.00 30.96 449 ILE B C 1
ATOM 1382 O O . ILE B 2 91 ? 22.520 1.017 16.574 1.00 30.11 449 ILE B O 1
ATOM 1387 N N . MET B 2 92 ? 20.785 1.581 15.248 1.00 30.69 450 MET B N 1
ATOM 1388 C CA . MET B 2 92 ? 21.617 1.857 14.086 1.00 30.02 450 MET B CA 1
ATOM 1389 C C . MET B 2 92 ? 21.365 3.273 13.568 1.00 31.20 450 MET B C 1
ATOM 1390 O O . MET B 2 92 ? 20.244 3.776 13.617 1.00 32.31 450 MET B O 1
ATOM 1395 N N . GLN B 2 93 ? 22.443 3.896 13.074 1.00 30.93 451 GLN B N 1
ATOM 1396 C CA . GLN B 2 93 ? 22.381 5.141 12.325 1.00 31.95 451 GLN B CA 1
ATOM 1397 C C . GLN B 2 93 ? 23.187 4.978 11.040 1.00 30.73 451 GLN B C 1
ATOM 1398 O O . GLN B 2 93 ? 24.315 4.490 11.072 1.00 29.35 451 GLN B O 1
ATOM 1404 N N . LEU B 2 94 ? 22.593 5.396 9.918 1.00 31.07 452 LEU B N 1
ATOM 1405 C CA . LEU B 2 94 ? 23.248 5.311 8.625 1.00 30.60 452 LEU B CA 1
ATOM 1406 C C . LEU B 2 94 ? 24.276 6.432 8.512 1.00 30.88 452 LEU B C 1
ATOM 1407 O O . LEU B 2 94 ? 23.977 7.580 8.834 1.00 32.55 452 LEU B O 1
ATOM 1412 N N . ILE B 2 95 ? 25.486 6.081 8.066 1.00 29.51 453 ILE B N 1
ATOM 1413 C CA . ILE B 2 95 ? 26.527 7.060 7.813 1.00 29.61 453 ILE B CA 1
ATOM 1414 C C . ILE B 2 95 ? 27.095 6.792 6.425 1.00 29.22 453 ILE B C 1
ATOM 1415 O O . ILE B 2 95 ? 27.025 5.666 5.939 1.00 28.68 453 ILE B O 1
ATOM 1420 N N . PRO B 2 96 ? 27.677 7.805 5.743 1.00 29.71 454 PRO B N 1
ATOM 1421 C CA . PRO B 2 96 ? 28.276 7.592 4.424 1.00 29.61 454 PRO B CA 1
ATOM 1422 C C . PRO B 2 96 ? 29.468 6.645 4.545 1.00 28.23 454 PRO B C 1
ATOM 1423 O O . PRO B 2 96 ? 30.343 6.871 5.377 1.00 27.74 454 PRO B O 1
ATOM 1427 N N A GLN B 2 97 ? 29.492 5.569 3.748 0.50 27.92 455 GLN B N 1
ATOM 1428 N N B GLN B 2 97 ? 29.496 5.622 3.676 0.50 28.02 455 GLN B N 1
ATOM 1429 C CA A GLN B 2 97 ? 30.480 4.520 3.952 0.50 27.04 455 GLN B CA 1
ATOM 1430 C CA B GLN B 2 97 ? 30.555 4.624 3.659 0.50 27.25 455 GLN B CA 1
ATOM 1431 C C A GLN B 2 97 ? 31.818 4.947 3.349 0.50 27.06 455 GLN B C 1
ATOM 1432 C C B GLN B 2 97 ? 31.910 5.305 3.486 0.50 27.19 455 GLN B C 1
ATOM 1433 O O A GLN B 2 97 ? 32.803 4.218 3.450 0.50 26.60 455 GLN B O 1
ATOM 1434 O O B GLN B 2 97 ? 32.887 4.904 4.112 0.50 26.61 455 GLN B O 1
ATOM 1445 N N A GLN B 2 98 ? 31.845 6.136 2.736 0.50 27.84 456 GLN B N 1
ATOM 1446 N N B GLN B 2 98 ? 31.953 6.327 2.625 0.50 28.03 456 GLN B N 1
ATOM 1447 C CA A GLN B 2 98 ? 33.085 6.764 2.309 0.50 28.02 456 GLN B CA 1
ATOM 1448 C CA B GLN B 2 98 ? 33.166 7.097 2.397 0.50 28.19 456 GLN B CA 1
ATOM 1449 C C A GLN B 2 98 ? 33.982 7.023 3.520 0.50 27.49 456 GLN B C 1
ATOM 1450 C C B GLN B 2 98 ? 34.040 7.055 3.646 0.50 27.47 456 GLN B C 1
ATOM 1451 O O A GLN B 2 98 ? 35.200 7.097 3.390 0.50 27.36 456 GLN B O 1
ATOM 1452 O O B GLN B 2 98 ? 35.243 6.819 3.571 0.50 27.15 456 GLN B O 1
ATOM 1463 N N A LEU B 2 99 ? 33.364 7.158 4.699 0.50 27.41 457 LEU B N 1
ATOM 1464 N N B LEU B 2 99 ? 33.404 7.290 4.796 0.50 27.41 457 LEU B N 1
ATOM 1465 C CA A LEU B 2 99 ? 34.074 7.542 5.910 0.50 27.47 457 LEU B CA 1
ATOM 1466 C CA B LEU B 2 99 ? 34.109 7.569 6.035 0.50 27.40 457 LEU B CA 1
ATOM 1467 C C A LEU B 2 99 ? 34.872 6.370 6.480 0.50 26.68 457 LEU B C 1
ATOM 1468 C C B LEU B 2 99 ? 34.891 6.351 6.524 0.50 26.63 457 LEU B C 1
ATOM 1469 O O A LEU B 2 99 ? 35.773 6.573 7.291 0.50 26.97 457 LEU B O 1
ATOM 1470 O O B LEU B 2 99 ? 35.810 6.502 7.327 0.50 26.90 457 LEU B O 1
ATOM 1479 N N . LEU B 2 100 ? 34.537 5.150 6.049 1.00 26.05 458 LEU B N 1
ATOM 1480 C CA . LEU B 2 100 ? 35.093 3.923 6.601 1.00 25.62 458 LEU B CA 1
ATOM 1481 C C . LEU B 2 100 ? 36.430 3.541 5.964 1.00 25.44 458 LEU B C 1
ATOM 1482 O O . LEU B 2 100 ? 37.070 2.599 6.429 1.00 25.40 458 LEU B O 1
ATOM 1487 N N . THR B 2 101 ? 36.858 4.266 4.921 1.00 25.40 459 THR B N 1
ATOM 1488 C CA . THR B 2 101 ? 37.982 3.847 4.098 1.00 25.70 459 THR B CA 1
ATOM 1489 C C . THR B 2 101 ? 39.270 3.747 4.916 1.00 26.13 459 THR B C 1
ATOM 1490 O O . THR B 2 101 ? 40.007 2.775 4.770 1.00 26.48 459 THR B O 1
ATOM 1494 N N . THR B 2 102 ? 39.539 4.749 5.765 1.00 26.51 460 THR B N 1
ATOM 1495 C CA . THR B 2 102 ? 40.791 4.818 6.508 1.00 27.33 460 THR B CA 1
ATOM 1496 C C . THR B 2 102 ? 40.709 4.020 7.810 1.00 27.82 460 THR B C 1
ATOM 1497 O O . THR B 2 102 ? 41.692 3.948 8.542 1.00 28.25 460 THR B O 1
ATOM 1501 N N . LEU B 2 103 ? 39.542 3.424 8.090 1.00 28.03 461 LEU B N 1
ATOM 1502 C CA . LEU B 2 103 ? 39.413 2.411 9.125 1.00 29.12 461 LEU B CA 1
ATOM 1503 C C . LEU B 2 103 ? 39.626 1.024 8.522 1.00 30.60 461 LEU B C 1
ATOM 1504 O O . LEU B 2 103 ? 39.379 0.018 9.187 1.00 30.37 461 LEU B O 1
ATOM 1509 N N . GLY B 2 104 ? 40.086 0.994 7.260 1.00 32.63 462 GLY B N 1
ATOM 1510 C CA . GLY B 2 104 ? 40.278 -0.232 6.501 1.00 34.35 462 GLY B CA 1
ATOM 1511 C C . GLY B 2 104 ? 41.019 -1.305 7.295 1.00 36.79 462 GLY B C 1
ATOM 1512 O O . GLY B 2 104 ? 40.528 -2.424 7.441 1.00 37.76 462 GLY B O 1
ATOM 1513 N N . PRO B 2 105 ? 42.219 -1.005 7.839 1.00 43.74 463 PRO B N 1
ATOM 1514 C CA . PRO B 2 105 ? 43.005 -2.009 8.557 1.00 41.64 463 PRO B CA 1
ATOM 1515 C C . PRO B 2 105 ? 42.290 -2.594 9.773 1.00 39.37 463 PRO B C 1
ATOM 1516 O O . PRO B 2 105 ? 42.497 -3.758 10.106 1.00 39.79 463 PRO B O 1
ATOM 1520 N N . LEU B 2 106 ? 41.446 -1.788 10.426 1.00 39.86 464 LEU B N 1
ATOM 1521 C CA . LEU B 2 106 ? 40.791 -2.207 11.656 1.00 39.90 464 LEU B CA 1
ATOM 1522 C C . LEU B 2 106 ? 39.595 -3.095 11.315 1.00 39.56 464 LEU B C 1
ATOM 1523 O O . LEU B 2 106 ? 39.402 -4.140 11.929 1.00 37.74 464 LEU B O 1
ATOM 1528 N N . PHE B 2 107 ? 38.806 -2.656 10.325 1.00 42.69 465 PHE B N 1
ATOM 1529 C CA . PHE B 2 107 ? 37.720 -3.431 9.740 1.00 43.24 465 PHE B CA 1
ATOM 1530 C C . PHE B 2 107 ? 38.166 -4.810 9.268 1.00 42.27 465 PHE B C 1
ATOM 1531 O O . PHE B 2 107 ? 37.397 -5.761 9.348 1.00 42.24 465 PHE B O 1
ATOM 1539 N N . ARG B 2 108 ? 39.373 -4.886 8.698 1.00 43.43 466 ARG B N 1
ATOM 1540 C CA . ARG B 2 108 ? 39.905 -6.127 8.159 1.00 45.12 466 ARG B CA 1
ATOM 1541 C C . ARG B 2 108 ? 40.082 -7.159 9.274 1.00 44.52 466 ARG B C 1
ATOM 1542 O O . ARG B 2 108 ? 39.883 -8.351 9.047 1.00 46.28 466 ARG B O 1
ATOM 1550 N N . ASN B 2 109 ? 40.475 -6.693 10.467 1.00 43.45 467 ASN B N 1
ATOM 1551 C CA . ASN B 2 109 ? 40.542 -7.529 11.657 1.00 44.02 467 ASN B CA 1
ATOM 1552 C C . ASN B 2 109 ? 39.146 -7.586 12.282 1.00 40.97 467 ASN B C 1
ATOM 1553 O O . ASN B 2 109 ? 38.902 -6.970 13.319 1.00 40.78 467 ASN B O 1
ATOM 1558 N N . SER B 2 110 ? 38.234 -8.321 11.629 1.00 39.36 468 SER B N 1
ATOM 1559 C CA . SER B 2 110 ? 36.834 -8.369 12.024 1.00 38.27 468 SER B CA 1
ATOM 1560 C C . SER B 2 110 ? 36.258 -9.768 11.837 1.00 38.81 468 SER B C 1
ATOM 1561 O O . SER B 2 110 ? 36.722 -10.539 10.999 1.00 40.24 468 SER B O 1
ATOM 1564 N N . ARG B 2 111 ? 35.221 -10.061 12.630 1.00 36.56 469 ARG B N 1
ATOM 1565 C CA . ARG B 2 111 ? 34.324 -11.177 12.386 1.00 36.20 469 ARG B CA 1
ATOM 1566 C C . ARG B 2 111 ? 33.237 -10.706 11.426 1.00 32.84 469 ARG B C 1
ATOM 1567 O O . ARG B 2 111 ? 32.609 -9.677 11.666 1.00 31.24 469 ARG B O 1
ATOM 1575 N N . MET B 2 112 ? 33.029 -11.459 10.339 1.00 31.67 470 MET B N 1
ATOM 1576 C CA . MET B 2 112 ? 31.993 -11.126 9.376 1.00 29.90 470 MET B CA 1
ATOM 1577 C C . MET B 2 112 ? 30.763 -11.978 9.677 1.00 29.03 470 MET B C 1
ATOM 1578 O O . MET B 2 112 ? 30.873 -13.188 9.857 1.00 30.04 470 MET B O 1
ATOM 1583 N N . VAL B 2 113 ? 29.599 -11.323 9.752 1.00 27.29 471 VAL B N 1
ATOM 1584 C CA . VAL B 2 113 ? 28.333 -12.004 9.967 1.00 27.17 471 VAL B CA 1
ATOM 1585 C C . VAL B 2 113 ? 27.354 -11.524 8.901 1.00 26.14 471 VAL B C 1
ATOM 1586 O O . VAL B 2 113 ? 27.621 -10.549 8.205 1.00 25.16 471 VAL B O 1
ATOM 1590 N N . GLN B 2 114 ? 26.223 -12.221 8.786 1.00 26.83 472 GLN B N 1
ATOM 1591 C CA . GLN B 2 114 ? 25.203 -11.871 7.814 1.00 27.02 472 GLN B CA 1
ATOM 1592 C C . GLN B 2 114 ? 23.921 -11.494 8.552 1.00 26.50 472 GLN B C 1
ATOM 1593 O O . GLN B 2 114 ? 23.554 -12.141 9.527 1.00 27.25 472 GLN B O 1
ATOM 1599 N N . PHE B 2 115 ? 23.268 -10.425 8.085 1.00 25.87 473 PHE B N 1
ATOM 1600 C CA . PHE B 2 115 ? 21.976 -10.005 8.600 1.00 25.86 473 PHE B CA 1
ATOM 1601 C C . PHE B 2 115 ? 20.893 -10.390 7.603 1.00 26.89 473 PHE B C 1
ATOM 1602 O O . PHE B 2 115 ? 21.062 -10.191 6.405 1.00 26.89 473 PHE B O 1
ATOM 1610 N N . HIS B 2 116 ? 19.784 -10.925 8.120 1.00 28.72 474 HIS B N 1
ATOM 1611 C CA . HIS B 2 116 ? 18.628 -11.276 7.312 1.00 30.49 474 HIS B CA 1
ATOM 1612 C C . HIS B 2 116 ? 17.393 -10.619 7.924 1.00 31.78 474 HIS B C 1
ATOM 1613 O O . HIS B 2 116 ? 17.078 -10.860 9.086 1.00 32.12 474 HIS B O 1
ATOM 1620 N N . PHE B 2 117 ? 16.707 -9.787 7.131 1.00 33.57 475 PHE B N 1
ATOM 1621 C CA . PHE B 2 117 ? 15.530 -9.067 7.593 1.00 35.45 475 PHE B CA 1
ATOM 1622 C C . PHE B 2 117 ? 14.286 -9.914 7.339 1.00 38.55 475 PHE B C 1
ATOM 1623 O O . PHE B 2 117 ? 14.138 -10.499 6.268 1.00 38.04 475 PHE B O 1
ATOM 1631 N N . THR B 2 118 ? 13.395 -9.953 8.341 1.00 42.48 476 THR B N 1
ATOM 1632 C CA . THR B 2 118 ? 12.264 -10.869 8.355 1.00 46.35 476 THR B CA 1
ATOM 1633 C C . THR B 2 118 ? 11.078 -10.274 7.595 1.00 50.82 476 THR B C 1
ATOM 1634 O O . THR B 2 118 ? 9.977 -10.821 7.653 1.00 53.67 476 THR B O 1
ATOM 1638 N N . ASN B 2 119 ? 11.305 -9.141 6.913 1.00 62.28 477 ASN B N 1
ATOM 1639 C CA . ASN B 2 119 ? 10.404 -8.644 5.882 1.00 61.31 477 ASN B CA 1
ATOM 1640 C C . ASN B 2 119 ? 9.017 -8.382 6.463 1.00 63.31 477 ASN B C 1
ATOM 1641 O O . ASN B 2 119 ? 8.021 -8.492 5.751 1.00 64.19 477 ASN B O 1
ATOM 1646 N N . LYS B 2 120 ? 8.954 -8.038 7.756 1.00 69.27 478 LYS B N 1
ATOM 1647 C CA . LYS B 2 120 ? 7.677 -7.809 8.411 1.00 75.32 478 LYS B CA 1
ATOM 1648 C C . LYS B 2 120 ? 6.997 -6.615 7.751 1.00 76.98 478 LYS B C 1
ATOM 1649 O O . LYS B 2 120 ? 5.836 -6.707 7.359 1.00 80.58 478 LYS B O 1
ATOM 1655 N N . ASP B 2 121 ? 7.740 -5.509 7.620 1.00 78.65 479 ASP B N 1
ATOM 1656 C CA . ASP B 2 121 ? 7.281 -4.358 6.859 1.00 81.05 479 ASP B CA 1
ATOM 1657 C C . ASP B 2 121 ? 8.252 -4.114 5.705 1.00 76.80 479 ASP B C 1
ATOM 1658 O O . ASP B 2 121 ? 9.303 -3.502 5.892 1.00 76.43 479 ASP B O 1
ATOM 1663 N N . LEU B 2 122 ? 7.886 -4.605 4.512 1.00 75.62 480 LEU B N 1
ATOM 1664 C CA . LEU B 2 122 ? 8.687 -4.416 3.310 1.00 74.98 480 LEU B CA 1
ATOM 1665 C C . LEU B 2 122 ? 8.872 -2.926 3.032 1.00 74.95 480 LEU B C 1
ATOM 1666 O O . LEU B 2 122 ? 9.871 -2.527 2.439 1.00 75.45 480 LEU B O 1
ATOM 1671 N N . GLU B 2 123 ? 7.897 -2.117 3.462 1.00 75.95 481 GLU B N 1
ATOM 1672 C CA . GLU B 2 123 ? 7.929 -0.675 3.280 1.00 76.95 481 GLU B CA 1
ATOM 1673 C C . GLU B 2 123 ? 9.195 -0.095 3.914 1.00 72.77 481 GLU B C 1
ATOM 1674 O O . GLU B 2 123 ? 9.906 0.677 3.274 1.00 73.13 481 GLU B O 1
ATOM 1680 N N . SER B 2 124 ? 9.476 -0.476 5.167 1.00 62.97 482 SER B N 1
ATOM 1681 C CA . SER B 2 124 ? 10.661 -0.002 5.867 1.00 61.02 482 SER B CA 1
ATOM 1682 C C . SER B 2 124 ? 11.927 -0.490 5.166 1.00 58.75 482 SER B C 1
ATOM 1683 O O . SER B 2 124 ? 12.889 0.263 5.028 1.00 59.04 482 SER B O 1
ATOM 1686 N N . LEU B 2 125 ? 11.906 -1.752 4.721 1.00 56.42 483 LEU B N 1
ATOM 1687 C CA . LEU B 2 125 ? 13.082 -2.412 4.176 1.00 54.68 483 LEU B CA 1
ATOM 1688 C C . LEU B 2 125 ? 13.504 -1.766 2.855 1.00 52.42 483 LEU B C 1
ATOM 1689 O O . LEU B 2 125 ? 14.696 -1.629 2.593 1.00 50.80 483 LEU B O 1
ATOM 1694 N N . LYS B 2 126 ? 12.530 -1.359 2.032 1.00 52.45 484 LYS B N 1
ATOM 1695 C CA . LYS B 2 126 ? 12.819 -0.768 0.732 1.00 52.38 484 LYS B CA 1
ATOM 1696 C C . LYS B 2 126 ? 13.506 0.588 0.902 1.00 49.42 484 LYS B C 1
ATOM 1697 O O . LYS B 2 126 ? 14.314 0.973 0.060 1.00 49.48 484 LYS B O 1
ATOM 1703 N N . GLY B 2 127 ? 13.183 1.305 1.985 1.00 47.09 485 GLY B N 1
ATOM 1704 C CA . GLY B 2 127 ? 13.900 2.520 2.339 1.00 46.21 485 GLY B CA 1
ATOM 1705 C C . GLY B 2 127 ? 15.366 2.238 2.664 1.00 44.44 485 GLY B C 1
ATOM 1706 O O . GLY B 2 127 ? 16.253 2.989 2.266 1.00 44.62 485 GLY B O 1
ATOM 1707 N N . LEU B 2 128 ? 15.602 1.134 3.382 1.00 42.63 486 LEU B N 1
ATOM 1708 C CA . LEU B 2 128 ? 16.938 0.730 3.790 1.00 40.70 486 LEU B CA 1
ATOM 1709 C C . LEU B 2 128 ? 17.755 0.305 2.570 1.00 39.39 486 LEU B C 1
ATOM 1710 O O . LEU B 2 128 ? 18.896 0.731 2.418 1.00 39.09 486 LEU B O 1
ATOM 1715 N N . TYR B 2 129 ? 17.158 -0.529 1.707 1.00 38.93 487 TYR B N 1
ATOM 1716 C CA . TYR B 2 129 ? 17.788 -0.967 0.470 1.00 38.86 487 TYR B CA 1
ATOM 1717 C C . TYR B 2 129 ? 18.282 0.232 -0.336 1.00 38.50 487 TYR B C 1
ATOM 1718 O O . TYR B 2 129 ? 19.358 0.182 -0.925 1.00 38.25 487 TYR B O 1
ATOM 1727 N N . ARG B 2 130 ? 17.476 1.298 -0.364 1.00 38.66 488 ARG B N 1
ATOM 1728 C CA . ARG B 2 130 ? 17.703 2.416 -1.265 1.00 39.68 488 ARG B CA 1
ATOM 1729 C C . ARG B 2 130 ? 18.828 3.307 -0.742 1.00 37.56 488 ARG B C 1
ATOM 1730 O O . ARG B 2 130 ? 19.748 3.629 -1.492 1.00 37.95 488 ARG B O 1
ATOM 1738 N N . ILE B 2 131 ? 18.732 3.713 0.535 1.00 34.96 489 ILE B N 1
ATOM 1739 C CA . ILE B 2 131 ? 19.693 4.633 1.129 1.00 33.99 489 ILE B CA 1
ATOM 1740 C C . ILE B 2 131 ? 21.059 3.952 1.211 1.00 31.29 489 ILE B C 1
ATOM 1741 O O . ILE B 2 131 ? 22.064 4.531 0.806 1.00 31.36 489 ILE B O 1
ATOM 1746 N N . MET B 2 132 ? 21.080 2.719 1.728 1.00 28.60 490 MET B N 1
ATOM 1747 C CA . MET B 2 132 ? 22.321 1.979 1.883 1.00 27.21 490 MET B CA 1
ATOM 1748 C C . MET B 2 132 ? 22.925 1.680 0.510 1.00 26.57 490 MET B C 1
ATOM 1749 O O . MET B 2 132 ? 24.146 1.653 0.368 1.00 26.50 490 MET B O 1
ATOM 1754 N N . GLY B 2 133 ? 22.064 1.484 -0.496 1.00 46.09 491 GLY B N 1
ATOM 1755 C CA . GLY B 2 133 ? 22.503 1.258 -1.863 1.00 46.59 491 GLY B CA 1
ATOM 1756 C C . GLY B 2 133 ? 23.172 2.485 -2.480 1.00 47.66 491 GLY B C 1
ATOM 1757 O O . GLY B 2 133 ? 24.001 2.345 -3.376 1.00 47.81 491 GLY B O 1
ATOM 1758 N N . ASN B 2 134 ? 22.808 3.680 -1.996 1.00 48.43 492 ASN B N 1
ATOM 1759 C CA . ASN B 2 134 ? 23.375 4.929 -2.483 1.00 50.03 492 ASN B CA 1
ATOM 1760 C C . ASN B 2 134 ? 24.771 5.154 -1.904 1.00 48.44 492 ASN B C 1
ATOM 1761 O O . ASN B 2 134 ? 25.508 6.007 -2.396 1.00 49.87 492 ASN B O 1
ATOM 1766 N N . GLY B 2 135 ? 25.119 4.395 -0.857 1.00 45.68 493 GLY B N 1
ATOM 1767 C CA . GLY B 2 135 ? 26.447 4.432 -0.265 1.00 44.24 493 GLY B CA 1
ATOM 1768 C C . GLY B 2 135 ? 26.414 4.841 1.205 1.00 43.30 493 GLY B C 1
ATOM 1769 O O . GLY B 2 135 ? 27.215 5.668 1.634 1.00 43.96 493 GLY B O 1
ATOM 1770 N N . PHE B 2 136 ? 25.484 4.252 1.963 1.00 41.94 494 PHE B N 1
ATOM 1771 C CA . PHE B 2 136 ? 25.387 4.477 3.394 1.00 41.06 494 PHE B CA 1
ATOM 1772 C C . PHE B 2 136 ? 25.569 3.144 4.111 1.00 38.87 494 PHE B C 1
ATOM 1773 O O . PHE B 2 136 ? 24.996 2.138 3.702 1.00 38.14 494 PHE B O 1
ATOM 1781 N N . ALA B 2 137 ? 26.398 3.152 5.161 1.00 38.13 495 ALA B N 1
ATOM 1782 C CA . ALA B 2 137 ? 26.595 1.992 6.013 1.00 36.53 495 ALA B CA 1
ATOM 1783 C C . ALA B 2 137 ? 25.934 2.258 7.359 1.00 36.49 495 ALA B C 1
ATOM 1784 O O . ALA B 2 137 ? 25.732 3.409 7.733 1.00 37.49 495 ALA B O 1
ATOM 1786 N N . GLY B 2 138 ? 25.604 1.177 8.069 1.00 35.57 496 GLY B N 1
ATOM 1787 C CA . GLY B 2 138 ? 24.934 1.269 9.354 1.00 35.66 496 GLY B CA 1
ATOM 1788 C C . GLY B 2 138 ? 25.906 1.089 10.515 1.00 35.60 496 GLY B C 1
ATOM 1789 O O . GLY B 2 138 ? 26.506 0.029 10.662 1.00 34.87 496 GLY B O 1
ATOM 1790 N N . CYS B 2 139 ? 26.055 2.139 11.328 1.00 36.83 497 CYS B N 1
ATOM 1791 C CA . CYS B 2 139 ? 26.729 2.029 12.609 1.00 37.39 497 CYS B CA 1
ATOM 1792 C C . CYS B 2 139 ? 25.741 1.465 13.627 1.00 37.25 497 CYS B C 1
ATOM 1793 O O . CYS B 2 139 ? 24.698 2.062 13.872 1.00 37.62 497 CYS B O 1
ATOM 1796 N N . VAL B 2 140 ? 26.071 0.303 14.199 1.00 37.06 498 VAL B N 1
ATOM 1797 C CA . VAL B 2 140 ? 25.133 -0.436 15.025 1.00 37.15 498 VAL B CA 1
ATOM 1798 C C . VAL B 2 140 ? 25.670 -0.491 16.452 1.00 38.27 498 VAL B C 1
ATOM 1799 O O . VAL B 2 140 ? 26.664 -1.165 16.715 1.00 38.22 498 VAL B O 1
ATOM 1803 N N . HIS B 2 141 ? 24.989 0.228 17.354 1.00 39.64 499 HIS B N 1
ATOM 1804 C CA . HIS B 2 141 ? 25.319 0.254 18.770 1.00 41.34 499 HIS B CA 1
ATOM 1805 C C . HIS B 2 141 ? 24.556 -0.853 19.498 1.00 41.85 499 HIS B C 1
ATOM 1806 O O . HIS B 2 141 ? 23.382 -1.095 19.218 1.00 40.86 499 HIS B O 1
ATOM 1813 N N . PHE B 2 142 ? 25.255 -1.517 20.428 1.00 43.75 500 PHE B N 1
ATOM 1814 C CA . PHE B 2 142 ? 24.666 -2.481 21.343 1.00 45.14 500 PHE B CA 1
ATOM 1815 C C . PHE B 2 142 ? 24.411 -1.794 22.683 1.00 47.91 500 PHE B C 1
ATOM 1816 O O . PHE B 2 142 ? 25.361 -1.512 23.410 1.00 49.00 500 PHE B O 1
ATOM 1824 N N . PRO B 2 143 ? 23.149 -1.464 23.047 1.00 50.33 501 PRO B N 1
ATOM 1825 C CA . PRO B 2 143 ? 22.862 -0.865 24.352 1.00 53.70 501 PRO B CA 1
ATOM 1826 C C . PRO B 2 143 ? 23.233 -1.778 25.518 1.00 58.32 501 PRO B C 1
ATOM 1827 O O . PRO B 2 143 ? 22.751 -2.904 25.612 1.00 57.44 501 PRO B O 1
ATOM 1831 N N . HIS B 2 144 ? 24.120 -1.271 26.381 1.00 58.06 502 HIS B N 1
ATOM 1832 C CA . HIS B 2 144 ? 24.497 -1.935 27.617 1.00 61.12 502 HIS B CA 1
ATOM 1833 C C . HIS B 2 144 ? 24.729 -0.877 28.692 1.00 67.70 502 HIS B C 1
ATOM 1834 O O . HIS B 2 144 ? 25.362 0.145 28.433 1.00 73.56 502 HIS B O 1
ATOM 1841 N N . THR B 2 145 ? 24.189 -1.127 29.890 1.00 71.36 503 THR B N 1
ATOM 1842 C CA . THR B 2 145 ? 24.493 -0.323 31.064 1.00 78.94 503 THR B CA 1
ATOM 1843 C C . THR B 2 145 ? 25.703 -0.918 31.788 1.00 82.52 503 THR B C 1
ATOM 1844 O O . THR B 2 145 ? 26.384 -0.216 32.532 1.00 89.13 503 THR B O 1
ATOM 1848 N N . ALA B 2 146 ? 25.959 -2.215 31.557 1.00 80.56 504 ALA B N 1
ATOM 1849 C CA . ALA B 2 146 ? 27.139 -2.894 32.070 1.00 83.61 504 ALA B CA 1
ATOM 1850 C C . ALA B 2 146 ? 28.081 -3.230 30.913 1.00 81.48 504 ALA B C 1
ATOM 1851 O O . ALA B 2 146 ? 27.638 -3.357 29.773 1.00 76.59 504 ALA B O 1
ATOM 1853 N N . PRO B 2 147 ? 29.405 -3.391 31.155 1.00 85.69 505 PRO B N 1
ATOM 1854 C CA . PRO B 2 147 ? 30.359 -3.678 30.081 1.00 82.90 505 PRO B CA 1
ATOM 1855 C C . PRO B 2 147 ? 30.253 -5.112 29.561 1.00 80.08 505 PRO B C 1
ATOM 1856 O O . PRO B 2 147 ? 30.349 -6.063 30.335 1.00 84.01 505 PRO B O 1
ATOM 1860 N N . CYS B 2 148 ? 30.047 -5.244 28.244 1.00 75.99 506 CYS B N 1
ATOM 1861 C CA . CYS B 2 148 ? 30.076 -6.529 27.561 1.00 73.56 506 CYS B CA 1
ATOM 1862 C C . CYS B 2 148 ? 31.148 -6.491 26.474 1.00 68.89 506 CYS B C 1
ATOM 1863 O O . CYS B 2 148 ? 31.825 -5.477 26.311 1.00 66.89 506 CYS B O 1
ATOM 1866 N N . GLU B 2 149 ? 31.308 -7.606 25.749 1.00 67.22 507 GLU B N 1
ATOM 1867 C CA . GLU B 2 149 ? 32.317 -7.706 24.706 1.00 65.32 507 GLU B CA 1
ATOM 1868 C C . GLU B 2 149 ? 31.914 -6.844 23.512 1.00 63.26 507 GLU B C 1
ATOM 1869 O O . GLU B 2 149 ? 32.547 -5.822 23.254 1.00 63.34 507 GLU B O 1
ATOM 1875 N N . VAL B 2 150 ? 30.860 -7.256 22.795 1.00 47.69 508 VAL B N 1
ATOM 1876 C CA . VAL B 2 150 ? 30.459 -6.579 21.572 1.00 43.69 508 VAL B CA 1
ATOM 1877 C C . VAL B 2 150 ? 29.653 -5.338 21.940 1.00 40.99 508 VAL B C 1
ATOM 1878 O O . VAL B 2 150 ? 28.638 -5.433 22.626 1.00 40.60 508 VAL B O 1
ATOM 1882 N N . ARG B 2 151 ? 30.127 -4.181 21.466 1.00 39.06 509 ARG B N 1
ATOM 1883 C CA . ARG B 2 151 ? 29.471 -2.904 21.685 1.00 37.88 509 ARG B CA 1
ATOM 1884 C C . ARG B 2 151 ? 29.048 -2.287 20.351 1.00 35.26 509 ARG B C 1
ATOM 1885 O O . ARG B 2 151 ? 28.080 -1.532 20.313 1.00 35.32 509 ARG B O 1
ATOM 1893 N N . VAL B 2 152 ? 29.762 -2.614 19.262 1.00 32.77 510 VAL B N 1
ATOM 1894 C CA . VAL B 2 152 ? 29.505 -2.008 17.963 1.00 31.02 510 VAL B CA 1
ATOM 1895 C C . VAL B 2 152 ? 29.805 -3.006 16.845 1.00 28.71 510 VAL B C 1
ATOM 1896 O O . VAL B 2 152 ? 30.712 -3.826 16.961 1.00 28.18 510 VAL B O 1
ATOM 1900 N N . LEU B 2 153 ? 29.016 -2.920 15.765 1.00 27.14 511 LEU B N 1
ATOM 1901 C CA . LEU B 2 153 ? 29.363 -3.517 14.483 1.00 26.18 511 LEU B CA 1
ATOM 1902 C C . LEU B 2 153 ? 28.935 -2.567 13.367 1.00 25.54 511 LEU B C 1
ATOM 1903 O O . LEU B 2 153 ? 28.111 -1.682 13.587 1.00 25.52 511 LEU B O 1
ATOM 1908 N N . MET B 2 154 ? 29.502 -2.764 12.171 1.00 25.00 512 MET B N 1
ATOM 1909 C CA . MET B 2 154 ? 29.157 -1.952 11.014 1.00 24.87 512 MET B CA 1
ATOM 1910 C C . MET B 2 154 ? 28.447 -2.825 9.984 1.00 23.80 512 MET B C 1
ATOM 1911 O O . MET B 2 154 ? 28.899 -3.927 9.687 1.00 23.27 512 MET B O 1
ATOM 1916 N N . LEU B 2 155 ? 27.331 -2.312 9.452 1.00 23.58 513 LEU B N 1
ATOM 1917 C CA . LEU B 2 155 ? 26.487 -3.058 8.535 1.00 23.22 513 LEU B CA 1
ATOM 1918 C C . LEU B 2 155 ? 26.605 -2.460 7.135 1.00 23.26 513 LEU B C 1
ATOM 1919 O O . LEU B 2 155 ? 26.333 -1.278 6.938 1.00 23.43 513 LEU B O 1
ATOM 1924 N N . LEU B 2 156 ? 27.005 -3.297 6.170 1.00 23.17 514 LEU B N 1
ATOM 1925 C CA . LEU B 2 156 ? 27.202 -2.867 4.795 1.00 23.52 514 LEU B CA 1
ATOM 1926 C C . LEU B 2 156 ? 26.284 -3.670 3.882 1.00 23.99 514 LEU B C 1
ATOM 1927 O O . LEU B 2 156 ? 26.051 -4.851 4.118 1.00 23.92 514 LEU B O 1
ATOM 1932 N N . TYR B 2 157 ? 25.779 -3.014 2.833 1.00 24.91 515 TYR B N 1
ATOM 1933 C CA . TYR B 2 157 ? 24.828 -3.636 1.929 1.00 25.97 515 TYR B CA 1
ATOM 1934 C C . TYR B 2 157 ? 25.390 -3.659 0.511 1.00 26.33 515 TYR B C 1
ATOM 1935 O O . TYR B 2 157 ? 25.722 -2.614 -0.041 1.00 26.09 515 TYR B O 1
ATOM 1944 N N . SER B 2 158 ? 25.468 -4.860 -0.074 1.00 27.42 516 SER B N 1
ATOM 1945 C CA . SER B 2 158 ? 25.824 -5.019 -1.476 1.00 28.87 516 SER B CA 1
ATOM 1946 C C . SER B 2 158 ? 24.551 -5.080 -2.317 1.00 30.81 516 SER B C 1
ATOM 1947 O O . SER B 2 158 ? 23.715 -5.956 -2.109 1.00 31.36 516 SER B O 1
ATOM 1950 N N . SER B 2 159 ? 24.418 -4.133 -3.255 1.00 32.42 517 SER B N 1
ATOM 1951 C CA . SER B 2 159 ? 23.257 -4.052 -4.129 1.00 34.63 517 SER B CA 1
ATOM 1952 C C . SER B 2 159 ? 23.322 -5.135 -5.204 1.00 36.01 517 SER B C 1
ATOM 1953 O O . SER B 2 159 ? 22.296 -5.705 -5.565 1.00 37.97 517 SER B O 1
ATOM 1956 N N . LYS B 2 160 ? 24.527 -5.410 -5.715 1.00 36.28 518 LYS B N 1
ATOM 1957 C CA . LYS B 2 160 ? 24.733 -6.492 -6.665 1.00 37.77 518 LYS B CA 1
ATOM 1958 C C . LYS B 2 160 ? 24.304 -7.823 -6.052 1.00 39.06 518 LYS B C 1
ATOM 1959 O O . LYS B 2 160 ? 23.421 -8.485 -6.589 1.00 40.85 518 LYS B O 1
ATOM 1965 N N . LYS B 2 161 ? 24.930 -8.202 -4.927 1.00 39.17 519 LYS B N 1
ATOM 1966 C CA . LYS B 2 161 ? 24.759 -9.527 -4.341 1.00 39.56 519 LYS B CA 1
ATOM 1967 C C . LYS B 2 161 ? 23.506 -9.608 -3.468 1.00 39.43 519 LYS B C 1
ATOM 1968 O O . LYS B 2 161 ? 23.094 -10.706 -3.104 1.00 39.87 519 LYS B O 1
ATOM 1974 N N . LYS B 2 162 ? 22.920 -8.458 -3.113 1.00 41.90 520 LYS B N 1
ATOM 1975 C CA . LYS B 2 162 ? 21.725 -8.413 -2.281 1.00 40.78 520 LYS B CA 1
ATOM 1976 C C . LYS B 2 162 ? 21.977 -9.122 -0.950 1.00 38.41 520 LYS B C 1
ATOM 1977 O O . LYS B 2 162 ? 21.248 -10.045 -0.596 1.00 39.17 520 LYS B O 1
ATOM 1983 N N . ILE B 2 163 ? 23.011 -8.697 -0.213 1.00 35.78 521 ILE B N 1
ATOM 1984 C CA . ILE B 2 163 ? 23.264 -9.239 1.116 1.00 33.47 521 ILE B CA 1
ATOM 1985 C C . ILE B 2 163 ? 23.710 -8.118 2.050 1.00 30.17 521 ILE B C 1
ATOM 1986 O O . ILE B 2 163 ? 24.358 -7.165 1.624 1.00 29.71 521 ILE B O 1
ATOM 1991 N N . PHE B 2 164 ? 23.341 -8.265 3.328 1.00 27.97 522 PHE B N 1
ATOM 1992 C CA . PHE B 2 164 ? 23.766 -7.376 4.396 1.00 25.56 522 PHE B CA 1
ATOM 1993 C C . PHE B 2 164 ? 24.884 -8.052 5.178 1.00 25.05 522 PHE B C 1
ATOM 1994 O O . PHE B 2 164 ? 24.683 -9.128 5.733 1.00 25.40 522 PHE B O 1
ATOM 2002 N N . MET B 2 165 ? 26.057 -7.415 5.207 1.00 24.53 523 MET B N 1
ATOM 2003 C CA . MET B 2 165 ? 27.197 -7.929 5.945 1.00 24.72 523 MET B CA 1
ATOM 2004 C C . MET B 2 165 ? 27.378 -7.111 7.216 1.00 22.60 523 MET B C 1
ATOM 2005 O O . MET B 2 165 ? 27.396 -5.884 7.170 1.00 21.59 523 MET B O 1
ATOM 2010 N N . GLY B 2 166 ? 27.514 -7.813 8.342 1.00 22.03 524 GLY B N 1
ATOM 2011 C CA . GLY B 2 166 ? 27.946 -7.200 9.584 1.00 21.15 524 GLY B CA 1
ATOM 2012 C C . GLY B 2 166 ? 29.432 -7.448 9.818 1.00 21.12 524 GLY B C 1
ATOM 2013 O O . GLY B 2 166 ? 29.898 -8.574 9.668 1.00 21.68 524 GLY B O 1
ATOM 2014 N N . LEU B 2 167 ? 30.158 -6.378 10.160 1.00 20.54 525 LEU B N 1
ATOM 2015 C CA . LEU B 2 167 ? 31.552 -6.476 10.557 1.00 21.20 525 LEU B CA 1
ATOM 2016 C C . LEU B 2 167 ? 31.640 -6.207 12.050 1.00 21.38 525 LEU B C 1
ATOM 2017 O O . LEU B 2 167 ? 31.230 -5.141 12.499 1.00 21.07 525 LEU B O 1
ATOM 2022 N N . ILE B 2 168 ? 32.160 -7.186 12.799 1.00 22.56 526 ILE B N 1
ATOM 2023 C CA . ILE B 2 168 ? 32.356 -7.044 14.232 1.00 23.26 526 ILE B CA 1
ATOM 2024 C C . ILE B 2 168 ? 33.857 -6.945 14.488 1.00 24.32 526 ILE B C 1
ATOM 2025 O O . ILE B 2 168 ? 34.561 -7.953 14.444 1.00 25.47 526 ILE B O 1
ATOM 2030 N N . PRO B 2 169 ? 34.391 -5.724 14.726 1.00 24.59 527 PRO B N 1
ATOM 2031 C CA . PRO B 2 169 ? 35.806 -5.545 15.051 1.00 26.06 527 PRO B CA 1
ATOM 2032 C C . PRO B 2 169 ? 36.236 -6.388 16.247 1.00 27.99 527 PRO B C 1
ATOM 2033 O O . PRO B 2 169 ? 35.568 -6.380 17.279 1.00 28.35 527 PRO B O 1
ATOM 2037 N N . TYR B 2 170 ? 37.347 -7.117 16.100 1.00 30.02 528 TYR B N 1
ATOM 2038 C CA . TYR B 2 170 ? 37.933 -7.824 17.225 1.00 32.29 528 TYR B CA 1
ATOM 2039 C C . TYR B 2 170 ? 38.406 -6.799 18.257 1.00 32.71 528 TYR B C 1
ATOM 2040 O O . TYR B 2 170 ? 38.273 -7.031 19.457 1.00 33.82 528 TYR B O 1
ATOM 2049 N N . ASP B 2 171 ? 38.929 -5.660 17.781 1.00 32.35 529 ASP B N 1
ATOM 2050 C CA . ASP B 2 171 ? 39.308 -4.553 18.645 1.00 33.07 529 ASP B CA 1
ATOM 2051 C C . ASP B 2 171 ? 38.171 -3.532 18.700 1.00 31.62 529 ASP B C 1
ATOM 2052 O O . ASP B 2 171 ? 38.141 -2.581 17.919 1.00 30.98 529 ASP B O 1
ATOM 2057 N N . GLN B 2 172 ? 37.262 -3.716 19.663 1.00 31.17 530 GLN B N 1
ATOM 2058 C CA . GLN B 2 172 ? 36.065 -2.898 19.764 1.00 30.48 530 GLN B CA 1
ATOM 2059 C C . GLN B 2 172 ? 36.424 -1.451 20.107 1.00 31.50 530 GLN B C 1
ATOM 2060 O O . GLN B 2 172 ? 35.903 -0.527 19.490 1.00 31.09 530 GLN B O 1
ATOM 2066 N N . SER B 2 173 ? 37.310 -1.261 21.093 1.00 31.64 531 SER B N 1
ATOM 2067 C CA . SER B 2 173 ? 37.696 0.068 21.547 1.00 32.33 531 SER B CA 1
ATOM 2068 C C . SER B 2 173 ? 38.416 0.833 20.440 1.00 30.11 531 SER B C 1
ATOM 2069 O O . SER B 2 173 ? 38.104 1.995 20.183 1.00 29.41 531 SER B O 1
ATOM 2072 N N . GLY B 2 174 ? 39.396 0.175 19.812 1.00 29.35 532 GLY B N 1
ATOM 2073 C CA . GLY B 2 174 ? 40.094 0.738 18.667 1.00 28.44 532 GLY B CA 1
ATOM 2074 C C . GLY B 2 174 ? 39.125 1.291 17.623 1.00 26.99 532 GLY B C 1
ATOM 2075 O O . GLY B 2 174 ? 39.312 2.397 17.119 1.00 26.48 532 GLY B O 1
ATOM 2076 N N . PHE B 2 175 ? 38.071 0.521 17.327 1.00 26.56 533 PHE B N 1
ATOM 2077 C CA . PHE B 2 175 ? 37.162 0.878 16.256 1.00 26.29 533 PHE B CA 1
ATOM 2078 C C . PHE B 2 175 ? 36.385 2.148 16.596 1.00 26.53 533 PHE B C 1
ATOM 2079 O O . PHE B 2 175 ? 36.331 3.069 15.783 1.00 25.88 533 PHE B O 1
ATOM 2087 N N . VAL B 2 176 ? 35.782 2.188 17.792 1.00 28.01 534 VAL B N 1
ATOM 2088 C CA . VAL B 2 176 ? 34.987 3.332 18.220 1.00 29.09 534 VAL B CA 1
ATOM 2089 C C . VAL B 2 176 ? 35.861 4.585 18.174 1.00 29.32 534 VAL B C 1
ATOM 2090 O O . VAL B 2 176 ? 35.428 5.637 17.705 1.00 28.98 534 VAL B O 1
ATOM 2094 N N . ASN B 2 177 ? 37.101 4.450 18.656 1.00 30.33 535 ASN B N 1
ATOM 2095 C CA . ASN B 2 177 ? 38.047 5.552 18.672 1.00 31.54 535 ASN B CA 1
ATOM 2096 C C . ASN B 2 177 ? 38.421 5.927 17.238 1.00 30.09 535 ASN B C 1
ATOM 2097 O O . ASN B 2 177 ? 38.619 7.102 16.941 1.00 30.17 535 ASN B O 1
ATOM 2102 N N . GLY B 2 178 ? 38.498 4.921 16.357 1.00 29.34 536 GLY B N 1
ATOM 2103 C CA . GLY B 2 178 ? 38.699 5.144 14.933 1.00 28.98 536 GLY B CA 1
ATOM 2104 C C . GLY B 2 178 ? 37.598 6.010 14.325 1.00 28.84 536 GLY B C 1
ATOM 2105 O O . GLY B 2 178 ? 37.891 7.009 13.671 1.00 28.35 536 GLY B O 1
ATOM 2106 N N . ILE B 2 179 ? 36.339 5.609 14.550 1.00 29.72 537 ILE B N 1
ATOM 2107 C CA . ILE B 2 179 ? 35.175 6.357 14.088 1.00 31.26 537 ILE B CA 1
ATOM 2108 C C . ILE B 2 179 ? 35.326 7.821 14.496 1.00 31.83 537 ILE B C 1
ATOM 2109 O O . ILE B 2 179 ? 35.162 8.720 13.676 1.00 31.36 537 ILE B O 1
ATOM 2114 N N . ARG B 2 180 ? 35.609 8.033 15.786 1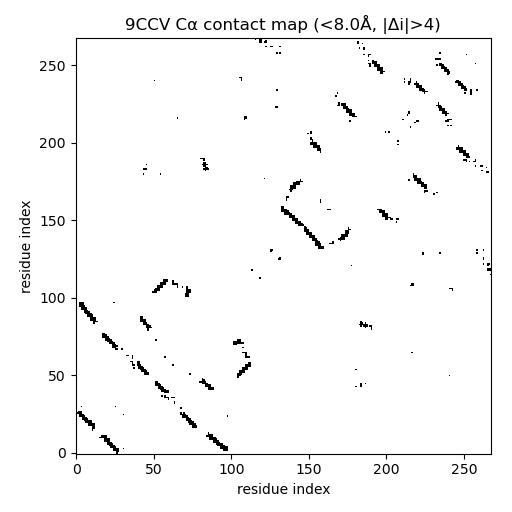.00 33.68 538 ARG B N 1
ATOM 2115 C CA . ARG B 2 180 ? 35.750 9.360 16.363 1.00 36.29 538 ARG B CA 1
ATOM 2116 C C . ARG B 2 180 ? 36.762 10.175 15.561 1.00 36.28 538 ARG B C 1
ATOM 2117 O O . ARG B 2 180 ? 36.485 11.307 15.171 1.00 36.98 538 ARG B O 1
ATOM 2125 N N . GLN B 2 181 ? 37.927 9.571 15.308 1.00 36.39 539 GLN B N 1
ATOM 2126 C CA . GLN B 2 181 ? 39.075 10.275 14.758 1.00 37.60 539 GLN B CA 1
ATOM 2127 C C . GLN B 2 181 ? 38.854 10.626 13.287 1.00 36.88 539 GLN B C 1
ATOM 2128 O O . GLN B 2 181 ? 39.526 11.513 12.768 1.00 38.02 539 GLN B O 1
ATOM 2134 N N . VAL B 2 182 ? 37.916 9.936 12.627 1.00 36.08 540 VAL B N 1
ATOM 2135 C CA . VAL B 2 182 ? 37.566 10.239 11.249 1.00 36.92 540 VAL B CA 1
ATOM 2136 C C . VAL B 2 182 ? 36.600 11.421 11.210 1.00 37.79 540 VAL B C 1
ATOM 2137 O O . VAL B 2 182 ? 36.698 12.260 10.318 1.00 38.18 540 VAL B O 1
ATOM 2141 N N . ILE B 2 183 ? 35.665 11.476 12.168 1.00 39.02 541 ILE B N 1
ATOM 2142 C CA . ILE B 2 183 ? 34.581 12.449 12.123 1.00 41.41 541 ILE B CA 1
ATOM 2143 C C . ILE B 2 183 ? 34.946 13.725 12.884 1.00 42.89 541 ILE B C 1
ATOM 2144 O O . ILE B 2 183 ? 34.328 14.765 12.659 1.00 44.28 541 ILE B O 1
ATOM 2149 N N . THR B 2 184 ? 35.932 13.652 13.787 1.00 43.46 542 THR B N 1
ATOM 2150 C CA . THR B 2 184 ? 36.292 14.799 14.606 1.00 46.12 542 THR B CA 1
ATOM 2151 C C . THR B 2 184 ? 37.205 15.729 13.808 1.00 48.65 542 THR B C 1
ATOM 2152 O O . THR B 2 184 ? 38.411 15.501 13.729 1.00 48.21 542 THR B O 1
ATOM 2156 N N . ASN B 2 185 ? 36.596 16.780 13.235 1.00 52.43 543 ASN B N 1
ATOM 2157 C CA . ASN B 2 185 ? 37.264 17.754 12.381 1.00 55.52 543 ASN B CA 1
ATOM 2158 C C . ASN B 2 185 ? 37.744 17.069 11.092 1.00 56.90 543 ASN B C 1
ATOM 2159 O O . ASN B 2 185 ? 37.025 16.163 10.612 1.00 57.04 543 ASN B O 1
#

Secondary structure (DSSP, 8-state):
--EEEEEEEEEETTEEEEEEEEEEEEETTTHHHHHHHHHTEEEEEEEETTEEEEEEEE-SSS---GGG-SEEEEEEES---SEEEEEEEEEEEE-----S------EEEEEEPPPHHHHHHHHHHHHHHH--/-EEEEEEEEEEE----EEEEEEEEEE-SS-----TTS-SEEEEEEEEGGGGGGGHHHHHSEEEEEEEE--S-HHHHHHHHHHHHHHEEEEEE---SS--S--EEEEEEETTTTEEEEEEESSHHHHHHHHHHHH--

Sequence (268 aa):
NSLSMIKVRLQNLFDNDEVALLKITCYTDKLIHLTNALAKAVIHTIKLNGIVFVHVITSSDICPNNNIVVKSNFTTMPVLQNGGYIWEMMELTHCSQPNGLIDDNCEIKFSKKLSDSTMTNYMNQLSELLGFKLLAWSGVLEWQEKPLTRSLPCQVYVNHGENLKTEQWPQKLIMQLIPQQQQLLLTTLGPLFRNSRMVQFHFTNKDLESLKGLYRIMGNGFAGCVHFPHTAPCEVRVLMLLYSSKKKIFMGLIPYDQSGFVNGIRQVITN

InterPro domains:
  IPR005099 Pneumovirus NS1 protein [PF03438] (1-136)

Foldseek 3Di:
DQKKKKWWKKAFPVGRVKIKIKIFMFDPVCVVVVVQQQVAWWWKWFDDPQEIEIETEGPDPDWDDQVRTPAMAMDIPPDDDGDMTTIDGDDMDIPGPPVDDGDRRYGYDIYYDDDVVVVVVCVVVVCVVVVD/DAWAAWAWEWEDAVVHIDIFTKTKGDDPPDDDHCPPFDRYKYKYKDAQVLCVVVVVQLVQWDKIWMGTPPPDVVVVVVVLVVLVVGIKIWIAGDDPDDDQFGTWIWHADNVVGTIMITTGNPRVVVVVSSCVSPVD